Protein AF-A0A257M634-F1 (afdb_monomer)

Nearest PDB structures (foldseek):
  8daj-assembly1_A  TM=7.061E-01  e=4.044E-08  Lihuaxuella thermophila
  8x6v-assembly1_B  TM=6.965E-01  e=7.758E-08  Pseudomonas
  5dwd-assembly1_A  TM=7.281E-01  e=2.690E-07  Pelagibacterium halotolerans B2
  4ftw-assembly1_A-2  TM=6.878E-01  e=1.182E-06  Cereibacter sphaeroides 2.4.1
  4fhz-assembly1_A-2  TM=6.641E-01  e=1.114E-06  Cereibacter sphaeroides

pLDDT: mean 83.63, std 18.48, range [27.81, 98.75]

Foldseek 3Di:
DDDDDDDDDDPPPPPPDQDWDKDQPPPPQQPWQQQFDWFAFPVRDTFTWGFRHQDVVQQWTWTDTPVHDIDIDRLNRGDPVVNVVVVVVVVLVVLLVVVCVVQQKDKDKIWFAFPPDIWIKMKIFAHDDAPVPHFAFEEEEAEQNQRFSNSCSQAVLLCNLRRYMYMYINDHHPPDDLVVLQRVCVGRVVSCPVPGGHDQQRYEYEYAAVSQLSSQSNQLRPPGNHQEYEYELYAVPPDDDDLVSADAAHEYEYEYEPAEPSVVHQVVVCVSHVVRHYHYDYHYDHDYRDRHHSVSSNVRVVRSPDDDD

Secondary structure (DSSP, 8-state):
--------------------------S---------EEEEBTTS-EEEEEEEEEEGGGTEEEEEETTTEEEEEEGGGB-HHHHHHHHHHHHHHHHHHHHHHHHT-EEEEEEEE-SS-EEEEEEEE-SS---TT--EEEEEEE-SS--HHHHHHTTHHHHHHTT-EEEEESS--TTS-HHHHHHHHHHHHHHHHHHS-EEEEEEEEEEETHHHHHHHHHHHHS-S-EEEEEEES---TT----TTTSPSS-EEEEEEETT-GGGGGHHHHHHHHHTTT-EEEEEEESSSSSPPPHHHHHHHHHHHTS---

Solvent-accessible surface area (backbone atoms only — not comparable to full-atom values): 17021 Å² total; per-residue (Å²): 135,82,90,84,88,80,90,76,83,79,78,79,81,78,78,80,77,81,70,70,68,78,75,83,70,89,56,87,68,64,79,49,50,39,43,76,39,83,46,50,35,73,88,69,53,70,48,46,27,17,43,46,38,73,40,74,93,75,46,29,33,30,28,32,37,76,86,75,48,77,45,78,39,56,49,82,44,37,35,75,71,54,39,53,49,55,47,53,51,51,53,51,50,53,53,38,51,54,51,34,58,75,63,53,34,48,77,48,73,46,60,20,56,29,93,89,39,78,42,44,35,39,39,40,41,39,44,77,89,68,60,92,89,61,54,34,39,33,36,43,40,30,36,35,83,15,45,28,61,64,50,43,56,62,39,47,67,24,27,42,78,66,50,25,31,39,34,26,35,31,73,51,35,63,94,60,56,71,64,61,51,48,56,44,47,66,26,26,47,63,38,47,64,70,73,45,84,52,30,74,77,36,31,28,34,17,20,38,33,63,10,12,26,45,29,56,49,47,51,42,74,44,101,62,65,55,33,26,37,42,26,24,44,31,53,72,85,88,60,85,78,57,82,88,45,58,66,57,62,20,30,32,33,41,42,31,20,74,65,19,77,37,63,81,39,48,65,63,54,43,54,61,41,41,77,46,55,23,50,70,45,82,44,73,44,94,44,42,84,60,84,65,58,50,70,58,44,29,53,43,52,58,57,55,70,52,82,87,130

Radius of gyration: 21.77 Å; Cα contacts (8 Å, |Δi|>4): 619; chains: 1; bounding box: 87×44×54 Å

Mean predicted aligned error: 9.58 Å

Structure (mmCIF, N/CA/C/O backbone):
data_AF-A0A257M634-F1
#
_entry.id   AF-A0A257M634-F1
#
loop_
_atom_site.group_PDB
_atom_site.id
_atom_site.type_symbol
_atom_site.label_atom_id
_atom_site.label_alt_id
_atom_site.label_comp_id
_atom_site.label_asym_id
_atom_site.label_entity_id
_atom_site.label_seq_id
_atom_site.pdbx_PDB_ins_code
_atom_site.Cartn_x
_atom_site.Cartn_y
_atom_site.Cartn_z
_atom_site.occupancy
_atom_site.B_iso_or_equiv
_atom_site.auth_seq_id
_atom_site.auth_comp_id
_atom_site.auth_asym_id
_atom_site.auth_atom_id
_atom_site.pdbx_PDB_model_num
ATOM 1 N N . MET A 1 1 ? 60.398 18.874 33.044 1.00 38.78 1 MET A N 1
ATOM 2 C CA . MET A 1 1 ? 60.426 20.027 32.123 1.00 38.78 1 MET A CA 1
ATOM 3 C C . MET A 1 1 ? 59.454 19.699 30.992 1.00 38.78 1 MET A C 1
ATOM 5 O O . MET A 1 1 ? 59.750 18.770 30.263 1.00 38.78 1 MET A O 1
ATOM 9 N N . ARG A 1 2 ? 58.290 20.379 30.983 1.00 35.38 2 ARG A N 1
ATOM 10 C CA . ARG A 1 2 ? 57.280 20.588 29.908 1.00 35.38 2 ARG A CA 1
ATOM 11 C C . ARG A 1 2 ? 56.818 19.367 29.087 1.00 35.38 2 ARG A C 1
ATOM 13 O O . ARG A 1 2 ? 57.597 18.761 28.373 1.00 35.38 2 ARG A O 1
ATOM 20 N N . GLU A 1 3 ? 55.589 18.886 29.289 1.00 38.75 3 GLU A N 1
ATOM 21 C CA . GLU A 1 3 ? 54.333 19.375 28.665 1.00 38.75 3 GLU A CA 1
ATOM 22 C C . GLU A 1 3 ? 54.335 19.315 27.130 1.00 38.75 3 GLU A C 1
ATOM 24 O O . GLU A 1 3 ? 55.037 20.083 26.481 1.00 38.75 3 GLU A O 1
ATOM 29 N N . ASN A 1 4 ? 53.484 18.450 26.561 1.00 35.22 4 ASN A N 1
ATOM 30 C CA . ASN A 1 4 ? 52.374 18.911 25.723 1.00 35.22 4 ASN A CA 1
ATOM 31 C C . ASN A 1 4 ? 51.334 17.802 25.498 1.00 35.22 4 ASN A C 1
ATOM 33 O O . ASN A 1 4 ? 51.620 16.731 24.968 1.00 35.22 4 ASN A O 1
ATOM 37 N N . LEU A 1 5 ? 50.116 18.114 25.939 1.00 39.59 5 LEU A N 1
ATOM 38 C CA . LEU A 1 5 ? 48.859 17.430 25.665 1.00 39.59 5 LEU A CA 1
ATOM 39 C C . LEU A 1 5 ? 48.435 17.674 24.212 1.00 39.59 5 LEU A C 1
ATOM 41 O O . LEU A 1 5 ? 48.466 18.814 23.760 1.00 39.59 5 LEU A O 1
ATOM 45 N N . HIS A 1 6 ? 47.884 16.658 23.546 1.00 35.38 6 HIS A N 1
ATOM 46 C CA . HIS A 1 6 ? 46.805 16.894 22.589 1.00 35.38 6 HIS A CA 1
ATOM 47 C C . HIS A 1 6 ? 45.715 15.825 22.693 1.00 35.38 6 HIS A C 1
ATOM 49 O O . HIS A 1 6 ? 45.948 14.626 22.576 1.00 35.38 6 HIS A O 1
ATOM 55 N N . PHE A 1 7 ? 44.514 16.343 22.946 1.00 37.12 7 PHE A N 1
ATOM 56 C CA . PHE A 1 7 ? 43.210 15.700 22.934 1.00 37.12 7 PHE A CA 1
ATOM 57 C C . PHE A 1 7 ? 42.931 14.978 21.608 1.00 37.12 7 PHE A C 1
ATOM 59 O O . PHE A 1 7 ? 42.974 15.592 20.545 1.00 37.12 7 PHE A O 1
ATOM 66 N N . GLY A 1 8 ? 42.517 13.715 21.694 1.00 29.70 8 GLY A N 1
ATOM 67 C CA . GLY A 1 8 ? 41.765 13.022 20.652 1.00 29.70 8 GLY A CA 1
ATOM 68 C C . GLY A 1 8 ? 40.435 12.567 21.237 1.00 29.70 8 GLY A C 1
ATOM 69 O O . GLY A 1 8 ? 40.380 11.579 21.963 1.00 29.70 8 GLY A O 1
ATOM 70 N N . ALA A 1 9 ? 39.373 13.329 20.977 1.00 33.16 9 ALA A N 1
ATOM 71 C CA . ALA A 1 9 ? 38.020 13.018 21.411 1.00 33.16 9 ALA A CA 1
ATOM 72 C C . ALA A 1 9 ? 37.549 11.693 20.786 1.00 33.16 9 ALA A C 1
ATOM 74 O O . ALA A 1 9 ? 37.395 11.586 19.569 1.00 33.16 9 ALA A O 1
ATOM 75 N N . ALA A 1 10 ? 37.295 10.691 21.626 1.00 31.52 10 ALA A N 1
ATOM 76 C CA . ALA A 1 10 ? 36.580 9.489 21.229 1.00 31.52 10 ALA A CA 1
ATOM 77 C C . ALA A 1 10 ? 35.133 9.876 20.883 1.00 31.52 10 ALA A C 1
ATOM 79 O O . ALA A 1 10 ? 34.338 10.211 21.761 1.00 31.52 10 ALA A O 1
ATOM 80 N N . LYS A 1 11 ? 34.783 9.851 19.592 1.00 31.28 11 LYS A N 1
ATOM 81 C CA . LYS A 1 11 ? 33.382 9.868 19.161 1.00 31.28 11 LYS A CA 1
ATOM 82 C C . LYS A 1 11 ? 32.753 8.544 19.588 1.00 31.28 11 LYS A C 1
ATOM 84 O O . LYS A 1 11 ? 32.974 7.517 18.953 1.00 31.28 11 LYS A O 1
ATOM 89 N N . ALA A 1 12 ? 31.979 8.576 20.666 1.00 31.17 12 ALA A N 1
ATOM 90 C CA . ALA A 1 12 ? 31.055 7.506 20.998 1.00 31.17 12 ALA A CA 1
ATOM 91 C C . ALA A 1 12 ? 30.000 7.423 19.882 1.00 31.17 12 ALA A C 1
ATOM 93 O O . ALA A 1 12 ? 29.149 8.301 19.747 1.00 31.17 12 ALA A O 1
ATOM 94 N N . VAL A 1 13 ? 30.090 6.390 19.045 1.00 31.22 13 VAL A N 1
ATOM 95 C CA . VAL A 1 13 ? 29.010 6.006 18.134 1.00 31.22 13 VAL A CA 1
ATOM 96 C C . VAL A 1 13 ? 27.941 5.351 19.000 1.00 31.22 13 VAL A C 1
ATOM 98 O O . VAL A 1 13 ? 28.047 4.183 19.369 1.00 31.22 13 VAL A O 1
ATOM 101 N N . LEU A 1 14 ? 26.943 6.138 19.394 1.00 27.81 14 LEU A N 1
ATOM 102 C CA . LEU A 1 14 ? 25.758 5.640 20.076 1.00 27.81 14 LEU A CA 1
ATOM 103 C C . LEU A 1 14 ? 24.912 4.894 19.034 1.00 27.81 14 LEU A C 1
ATOM 105 O O . LEU A 1 14 ? 24.173 5.506 18.266 1.00 27.81 14 LEU A O 1
ATOM 109 N N . PHE A 1 15 ? 25.050 3.571 18.964 1.00 30.34 15 PHE A N 1
ATOM 110 C CA . PHE A 1 15 ? 24.071 2.738 18.272 1.00 30.34 15 PHE A CA 1
ATOM 111 C C . PHE A 1 15 ? 22.770 2.798 19.078 1.00 30.34 15 PHE A C 1
ATOM 113 O O . PHE A 1 15 ? 22.629 2.108 20.087 1.00 30.34 15 PHE A O 1
ATOM 120 N N . SER A 1 16 ? 21.823 3.641 18.656 1.00 33.31 16 SER A N 1
ATOM 121 C CA . SER A 1 16 ? 20.435 3.507 19.097 1.00 33.31 16 SER A CA 1
ATOM 122 C C . SER A 1 16 ? 19.943 2.138 18.650 1.00 33.31 16 SER A C 1
ATOM 124 O O . SER A 1 16 ? 19.721 1.893 17.465 1.00 33.31 16 SER A O 1
ATOM 126 N N . VAL A 1 17 ? 19.812 1.224 19.605 1.00 38.31 17 VAL A N 1
ATOM 127 C CA . VAL A 1 17 ? 19.162 -0.064 19.395 1.00 38.31 17 VAL A CA 1
ATOM 128 C C . VAL A 1 17 ? 17.687 0.227 19.121 1.00 38.31 17 VAL A C 1
ATOM 130 O O . VAL A 1 17 ? 16.941 0.588 20.029 1.00 38.31 17 VAL A O 1
ATOM 133 N N . ILE A 1 18 ? 17.271 0.115 17.858 1.00 43.84 18 ILE A N 1
ATOM 134 C CA . ILE A 1 18 ? 15.857 0.141 17.474 1.00 43.84 18 ILE A CA 1
ATOM 135 C C . ILE A 1 18 ? 15.224 -1.137 18.034 1.00 43.84 18 ILE A C 1
ATOM 137 O O . ILE A 1 18 ? 15.327 -2.222 17.458 1.00 43.84 18 ILE A O 1
ATOM 141 N N . SER A 1 19 ? 14.595 -1.021 19.199 1.00 42.12 19 SER A N 1
ATOM 142 C CA . SER A 1 19 ? 13.834 -2.107 19.808 1.00 42.12 19 SER A CA 1
ATOM 143 C C . SER A 1 19 ? 12.463 -2.205 19.144 1.00 42.12 19 SER A C 1
ATOM 145 O O . SER A 1 19 ? 11.519 -1.531 19.540 1.00 42.12 19 SER A O 1
ATOM 147 N N . CYS A 1 20 ? 12.338 -3.065 18.130 1.00 39.06 20 CYS A N 1
ATOM 148 C CA . CYS A 1 20 ? 11.031 -3.479 17.617 1.00 39.06 20 CYS A CA 1
ATOM 149 C C . CYS A 1 20 ? 10.378 -4.429 18.634 1.00 39.06 20 CYS A C 1
ATOM 151 O O . CYS A 1 20 ? 10.737 -5.612 18.676 1.00 39.06 20 CYS A O 1
ATOM 153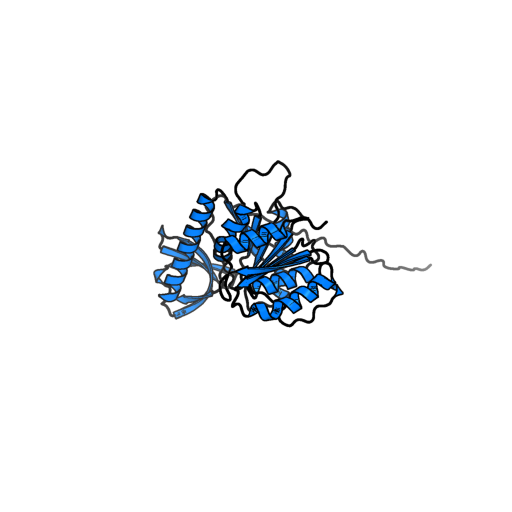 N N . PHE A 1 21 ? 9.459 -3.917 19.453 1.00 42.03 21 PHE A N 1
ATOM 154 C CA . PHE A 1 21 ? 8.541 -4.741 20.238 1.00 42.03 21 PHE A CA 1
ATOM 155 C C . PHE A 1 21 ? 7.362 -5.146 19.354 1.00 42.03 21 PHE A C 1
ATOM 157 O O . PHE A 1 21 ? 6.674 -4.286 18.816 1.00 42.03 21 PHE A O 1
ATOM 164 N N . PHE A 1 22 ? 7.136 -6.451 19.212 1.00 42.94 22 PHE A N 1
ATOM 165 C CA . PHE A 1 22 ? 5.963 -6.992 18.533 1.00 42.94 22 PHE A CA 1
ATOM 166 C C . PHE A 1 22 ? 4.993 -7.513 19.579 1.00 42.94 22 PHE A C 1
ATOM 168 O O . PHE A 1 22 ? 5.327 -8.427 20.333 1.00 42.94 22 PHE A O 1
ATOM 175 N N . VAL A 1 23 ? 3.793 -6.949 19.616 1.00 39.12 23 VAL A N 1
ATOM 176 C CA . VAL A 1 23 ? 2.669 -7.582 20.299 1.00 39.12 23 VAL A CA 1
ATOM 177 C C . VAL A 1 23 ? 1.947 -8.419 19.248 1.00 39.12 23 VAL A C 1
ATOM 179 O O . VAL A 1 23 ? 1.212 -7.887 18.424 1.00 39.12 23 VAL A O 1
ATOM 182 N N . LEU A 1 24 ? 2.201 -9.730 19.244 1.00 35.91 24 LEU A N 1
ATOM 183 C CA . LEU A 1 24 ? 1.398 -10.689 18.485 1.00 35.91 24 LEU A CA 1
ATOM 184 C C . LEU A 1 24 ? 0.089 -10.899 19.262 1.00 35.91 24 LEU A C 1
ATOM 186 O O . LEU A 1 24 ? 0.030 -11.697 20.196 1.00 35.91 24 LEU A O 1
ATOM 190 N N . LEU A 1 25 ? -0.950 -10.136 18.930 1.00 35.19 25 LEU A N 1
ATOM 191 C CA . LEU A 1 25 ? -2.291 -10.368 19.464 1.00 35.19 25 LEU A CA 1
ATOM 192 C C . LEU A 1 25 ? -2.926 -11.526 18.683 1.00 35.19 25 LEU A C 1
ATOM 194 O O . LEU A 1 25 ? -3.400 -11.353 17.568 1.00 35.19 25 LEU A O 1
ATOM 198 N N . SER A 1 26 ? -2.905 -12.728 19.267 1.00 30.83 26 SER A N 1
ATOM 199 C CA . SER A 1 26 ? -3.555 -13.932 18.719 1.00 30.83 26 SER A CA 1
ATOM 200 C C . SER A 1 26 ? -5.012 -14.104 19.174 1.00 30.83 26 SER A C 1
ATOM 202 O O . SER A 1 26 ? -5.560 -15.203 19.133 1.00 30.83 26 SER A O 1
ATOM 204 N N . THR A 1 27 ? -5.651 -13.035 19.628 1.00 31.67 27 THR A N 1
ATOM 205 C CA . THR A 1 27 ? -7.110 -12.930 19.738 1.00 31.67 27 THR A CA 1
ATOM 206 C C . THR A 1 27 ? -7.586 -12.217 18.484 1.00 31.67 27 THR A C 1
ATOM 208 O O . THR A 1 27 ? -6.917 -11.253 18.119 1.00 31.67 27 THR A O 1
ATOM 211 N N . LEU A 1 28 ? -8.670 -12.687 17.841 1.00 37.44 28 LEU A N 1
ATOM 212 C CA . LEU A 1 28 ? -9.313 -12.051 16.673 1.00 37.44 28 LEU A CA 1
ATOM 213 C C . LEU A 1 28 ? -9.018 -10.543 16.663 1.00 37.44 28 LEU A C 1
ATOM 215 O O . LEU A 1 28 ? -9.447 -9.865 17.603 1.00 37.44 28 LEU A O 1
ATOM 219 N N . PRO A 1 29 ? -8.177 -10.045 15.737 1.00 37.28 29 PRO A N 1
ATOM 220 C CA . PRO A 1 29 ? -7.751 -8.662 15.795 1.00 37.28 29 PRO A CA 1
ATOM 221 C C . PRO A 1 29 ? -9.008 -7.810 15.682 1.00 37.28 29 PRO A C 1
ATOM 223 O O . PRO A 1 29 ? -9.766 -7.964 14.731 1.00 37.28 29 PRO A O 1
ATOM 226 N N . SER A 1 30 ? -9.231 -6.909 16.639 1.00 39.69 30 SER A N 1
ATOM 227 C CA . SER A 1 30 ? -10.053 -5.738 16.361 1.00 39.69 30 SER A CA 1
ATOM 228 C C . SER A 1 30 ? -9.406 -5.082 15.145 1.00 39.69 30 SER A C 1
ATOM 230 O O . SER A 1 30 ? -8.295 -4.556 15.251 1.00 39.69 30 SER A O 1
ATOM 232 N N . LEU A 1 31 ? -10.021 -5.248 13.978 1.00 40.16 31 LEU A N 1
ATOM 233 C CA . LEU A 1 31 ? -9.523 -4.795 12.687 1.00 40.16 31 LEU A CA 1
ATOM 234 C C . LEU A 1 31 ? -9.511 -3.262 12.664 1.00 40.16 31 LEU A C 1
ATOM 236 O O . LEU A 1 31 ? -10.387 -2.640 12.089 1.00 40.16 31 LEU A O 1
ATOM 240 N N . GLY A 1 32 ? -8.547 -2.633 13.336 1.00 36.81 32 GLY A N 1
ATOM 241 C CA . GLY A 1 32 ? -8.478 -1.185 13.506 1.00 36.81 32 GLY A CA 1
ATOM 242 C C . GLY A 1 32 ? -8.282 -0.455 12.177 1.00 36.81 32 GLY A C 1
ATOM 243 O O . GLY A 1 32 ? -7.153 -0.318 11.729 1.00 36.81 32 GLY A O 1
ATOM 244 N N . ASN A 1 33 ? -9.347 0.050 11.547 1.00 46.94 33 ASN A N 1
ATOM 245 C CA . ASN A 1 33 ? -9.219 1.080 10.509 1.00 46.94 33 ASN A CA 1
ATOM 246 C C . ASN A 1 33 ? -8.854 2.405 11.208 1.00 46.94 33 ASN A C 1
ATOM 248 O O . ASN A 1 33 ? -9.701 3.078 11.801 1.00 46.94 33 ASN A O 1
ATOM 252 N N . SER A 1 34 ? -7.584 2.779 11.152 1.00 50.44 34 SER A N 1
ATOM 253 C CA . SER A 1 34 ? -7.010 3.973 11.781 1.00 50.44 34 SER A CA 1
ATOM 254 C C . SER A 1 34 ? -7.271 5.258 10.966 1.00 50.44 34 SER A C 1
ATOM 256 O O . SER A 1 34 ? -6.366 5.964 10.491 1.00 50.44 34 SER A O 1
ATOM 258 N N . GLU A 1 35 ? -8.538 5.571 10.730 1.00 60.47 35 GLU A N 1
ATOM 259 C CA . GLU A 1 35 ? -8.904 6.814 10.062 1.00 60.47 35 GLU A CA 1
ATOM 260 C C . GLU A 1 35 ? -9.060 7.943 11.068 1.00 60.47 35 GLU A C 1
ATOM 262 O O . GLU A 1 35 ? -10.091 8.092 11.719 1.00 60.47 35 GLU A O 1
ATOM 267 N N . LEU A 1 36 ? -8.014 8.763 11.161 1.00 64.88 36 LEU A N 1
ATOM 268 C CA . LEU A 1 36 ? -8.038 10.030 11.872 1.00 64.88 36 LEU A CA 1
ATOM 269 C C . LEU A 1 36 ? -9.116 10.949 11.255 1.00 64.88 36 LEU A C 1
ATOM 271 O O . LEU A 1 36 ? -8.966 11.436 10.132 1.00 64.88 36 LEU A O 1
ATOM 275 N N . ARG A 1 37 ? -10.216 11.161 11.982 1.00 76.25 37 ARG A N 1
ATOM 276 C CA . ARG A 1 37 ? -11.411 11.911 11.570 1.00 76.25 37 ARG A CA 1
ATOM 277 C C . ARG A 1 37 ? -11.798 12.931 12.638 1.00 76.25 37 ARG A C 1
ATOM 279 O O . ARG A 1 37 ? -11.592 12.703 13.825 1.00 76.25 37 ARG A O 1
ATOM 286 N N . GLN A 1 38 ? -12.412 14.034 12.210 1.00 82.56 38 GLN A N 1
ATOM 287 C CA . GLN A 1 38 ? -13.142 14.939 13.100 1.00 82.56 38 GLN A CA 1
ATOM 288 C C . GLN A 1 38 ? -14.511 14.337 13.438 1.00 82.56 38 GLN A C 1
ATOM 290 O O . GLN A 1 38 ? -15.386 14.241 12.577 1.00 82.56 38 GLN A O 1
ATOM 295 N N . TRP A 1 39 ? -14.685 13.928 14.686 1.00 85.75 39 TRP A N 1
ATOM 296 C CA . TRP A 1 39 ? -15.921 13.385 15.232 1.00 85.75 39 TRP A CA 1
ATOM 297 C C . TRP A 1 39 ? -16.769 14.497 15.825 1.00 85.75 39 TRP A C 1
ATOM 299 O O . TRP A 1 39 ? -16.232 15.450 16.394 1.00 85.75 39 TRP A O 1
ATOM 309 N N . LYS A 1 40 ? -18.094 14.354 15.736 1.00 83.69 40 LYS A N 1
ATOM 310 C CA . LYS A 1 40 ? -19.032 15.219 16.446 1.00 83.69 40 LYS A CA 1
ATOM 311 C C . LYS A 1 40 ? -20.029 14.385 17.243 1.00 83.69 40 LYS A C 1
ATOM 313 O O . LYS A 1 40 ? -20.858 13.670 16.676 1.00 83.69 40 LYS A O 1
ATOM 318 N N . LEU A 1 41 ? -19.980 14.533 18.563 1.00 84.25 41 LEU A N 1
ATOM 319 C CA . LEU A 1 41 ? -20.951 13.923 19.460 1.00 84.25 41 LEU A CA 1
ATOM 320 C C . LEU A 1 41 ? -22.277 14.698 19.450 1.00 84.25 41 LEU A C 1
ATOM 322 O O . LEU A 1 41 ? -22.340 15.887 19.126 1.00 84.25 41 LEU A O 1
ATOM 326 N N . ALA A 1 42 ? -23.346 14.034 19.876 1.00 82.19 42 ALA A N 1
ATOM 327 C CA . ALA A 1 42 ? -24.674 14.596 20.090 1.00 82.19 42 ALA A CA 1
ATOM 328 C C . ALA A 1 42 ? -24.662 15.721 21.140 1.00 82.19 42 ALA A C 1
ATOM 330 O O . ALA A 1 42 ? -25.485 16.632 21.078 1.00 82.19 42 ALA A O 1
ATOM 331 N N . SER A 1 43 ? -23.680 15.710 22.049 1.00 82.00 43 SER A N 1
ATOM 332 C CA . SER A 1 43 ? -23.391 16.794 22.998 1.00 82.00 43 SER A CA 1
ATOM 333 C C . SER A 1 43 ? -22.822 18.066 22.345 1.00 82.00 43 SER A C 1
ATOM 335 O O . SER A 1 43 ? -22.606 19.055 23.040 1.00 82.00 43 SER A O 1
ATOM 337 N N . ASN A 1 44 ? -22.582 18.059 21.027 1.00 82.50 44 ASN A N 1
ATOM 338 C CA . ASN A 1 44 ? -21.799 19.037 20.260 1.00 82.50 44 ASN A CA 1
ATOM 339 C C . ASN A 1 44 ? -20.297 19.081 20.587 1.00 82.50 44 ASN A C 1
ATOM 341 O O . ASN A 1 44 ? -19.601 19.941 20.047 1.00 82.50 44 ASN A O 1
ATOM 345 N N . GLU A 1 45 ? -19.775 18.158 21.398 1.00 85.88 45 GLU A N 1
ATOM 346 C CA . GLU A 1 45 ? -18.326 17.981 21.519 1.00 85.88 45 GLU A CA 1
ATOM 347 C C . GLU A 1 45 ? -17.739 17.534 20.174 1.00 85.88 45 GLU A C 1
ATOM 349 O O . GLU A 1 45 ? -18.293 16.662 19.498 1.00 85.88 45 GLU A O 1
ATOM 354 N N . THR A 1 46 ? -16.615 18.137 19.789 1.00 86.31 46 THR A N 1
ATOM 355 C CA . THR A 1 46 ? -15.872 17.782 18.580 1.00 86.31 46 THR A CA 1
ATOM 356 C C . THR A 1 46 ? -14.433 17.457 18.918 1.00 86.31 46 THR A C 1
ATOM 358 O O . THR A 1 46 ? -13.797 18.193 19.675 1.00 86.31 46 THR A O 1
ATOM 361 N N . PHE A 1 47 ? -13.899 16.402 18.322 1.00 86.38 47 PHE A N 1
ATOM 362 C CA . PHE A 1 47 ? -12.508 16.014 18.512 1.00 86.38 47 PHE A CA 1
ATOM 363 C C . PHE A 1 47 ? -11.989 15.245 17.308 1.00 86.38 47 PHE A C 1
ATOM 365 O O . PHE A 1 47 ? -12.756 14.702 16.517 1.00 86.38 47 PHE A O 1
ATOM 372 N N . GLU A 1 48 ? -10.670 15.159 17.199 1.00 83.00 48 GLU A N 1
ATOM 373 C CA . GLU A 1 48 ? -10.024 14.324 16.204 1.00 83.00 48 GLU A CA 1
ATOM 374 C C . GLU A 1 48 ? -9.667 12.963 16.798 1.00 83.00 48 GLU A C 1
ATOM 376 O O . GLU A 1 48 ? -9.087 12.880 17.885 1.00 83.00 48 GLU A O 1
ATOM 381 N N . GLY A 1 49 ? -9.991 11.884 16.099 1.00 81.00 49 GLY A N 1
ATOM 382 C CA . GLY A 1 49 ? -9.616 10.551 16.544 1.00 81.00 49 GLY A CA 1
ATOM 383 C C . GLY A 1 49 ? -9.777 9.493 15.472 1.00 81.00 49 GLY A C 1
ATOM 384 O O . GLY A 1 49 ? -10.360 9.747 14.424 1.00 81.00 49 GLY A O 1
ATOM 385 N N . GLU A 1 50 ? -9.257 8.307 15.740 1.00 77.69 50 GLU A N 1
ATOM 386 C CA . GLU A 1 50 ? -9.335 7.141 14.857 1.00 77.69 50 GLU A CA 1
ATOM 387 C C . GLU A 1 50 ? -10.077 5.997 15.544 1.00 77.69 50 GLU A C 1
ATOM 389 O O . GLU A 1 50 ? -9.931 5.820 16.755 1.00 77.69 50 GLU A O 1
ATOM 394 N N . ILE A 1 51 ? -10.870 5.226 14.793 1.00 80.56 51 ILE A N 1
ATOM 395 C CA . ILE A 1 51 ? -11.489 4.009 15.330 1.00 80.56 51 ILE A CA 1
ATOM 396 C C . ILE A 1 51 ? -10.393 2.982 15.602 1.00 80.56 51 ILE A C 1
ATOM 398 O O . ILE A 1 51 ? -9.652 2.585 14.710 1.00 80.56 51 ILE A O 1
ATOM 402 N N . VAL A 1 52 ? -10.313 2.536 16.851 1.00 75.19 52 VAL A N 1
ATOM 403 C CA . VAL A 1 52 ? -9.431 1.441 17.269 1.00 75.19 52 VAL A CA 1
ATOM 404 C C . VAL A 1 52 ? -10.198 0.129 17.292 1.00 75.19 52 VAL A C 1
ATOM 406 O O . VAL A 1 52 ? -9.689 -0.900 16.863 1.00 75.19 52 VAL A O 1
ATOM 409 N N . ASN A 1 53 ? -11.425 0.168 17.807 1.00 76.31 53 ASN A N 1
ATOM 410 C CA . ASN A 1 53 ? -12.264 -1.006 17.973 1.00 76.31 53 ASN A CA 1
ATOM 411 C C . ASN A 1 53 ? -13.741 -0.612 17.962 1.00 76.31 53 ASN A C 1
ATOM 413 O O . ASN A 1 53 ? -14.098 0.463 18.447 1.00 76.31 53 ASN A O 1
ATOM 417 N N . VAL A 1 54 ? -14.598 -1.516 17.499 1.00 82.81 54 VAL A N 1
ATOM 418 C CA . VAL A 1 54 ? -16.046 -1.429 17.677 1.00 82.81 54 VAL A CA 1
ATOM 419 C C . VAL A 1 54 ? -16.499 -2.671 18.434 1.00 82.81 54 VAL A C 1
ATOM 421 O O . VAL A 1 54 ? -16.189 -3.792 18.048 1.00 82.81 54 VAL A O 1
ATOM 424 N N . ASN A 1 55 ? -17.200 -2.483 19.551 1.00 83.12 55 ASN A N 1
ATOM 425 C CA . ASN A 1 55 ? -17.793 -3.567 20.321 1.00 83.12 55 ASN A CA 1
ATOM 426 C C . ASN A 1 55 ? -19.300 -3.584 20.073 1.00 83.12 55 ASN A C 1
ATOM 428 O O . ASN A 1 55 ? -20.060 -2.887 20.748 1.00 83.12 55 ASN A O 1
ATOM 432 N N . GLU A 1 56 ? -19.731 -4.404 19.120 1.00 81.81 56 GLU A N 1
ATOM 433 C CA . GLU A 1 56 ? -21.144 -4.535 18.755 1.00 81.81 56 GLU A CA 1
ATOM 434 C C . GLU A 1 56 ? -22.008 -5.019 19.923 1.00 81.81 56 GLU A C 1
ATOM 436 O O . GLU A 1 56 ? -23.084 -4.477 20.168 1.00 81.81 56 GLU A O 1
ATOM 441 N N . GLY A 1 57 ? -21.505 -5.967 20.723 1.00 83.62 57 GLY A N 1
ATOM 442 C CA . GLY A 1 57 ? -22.226 -6.498 21.883 1.00 83.62 57 GLY A CA 1
ATOM 443 C C . GLY A 1 57 ? -22.497 -5.455 22.972 1.00 83.62 57 GLY A C 1
ATOM 444 O O . GLY A 1 57 ? -23.484 -5.562 23.698 1.00 83.62 57 GLY A O 1
ATOM 445 N N . LYS A 1 58 ? -21.640 -4.433 23.084 1.00 87.94 58 LYS A N 1
ATOM 446 C CA . LYS A 1 58 ? -21.819 -3.289 23.991 1.00 87.94 58 LYS A CA 1
ATOM 447 C C . LYS A 1 58 ? -22.375 -2.045 23.298 1.00 87.94 58 LYS A C 1
ATOM 449 O O . LYS A 1 58 ? -22.686 -1.074 23.983 1.00 87.94 58 LYS A O 1
ATOM 454 N N . ASN A 1 59 ? -22.511 -2.068 21.972 1.00 90.81 59 ASN A N 1
ATOM 455 C CA . ASN A 1 59 ? -22.844 -0.916 21.140 1.00 90.81 59 ASN A CA 1
ATOM 456 C C . ASN A 1 59 ? -21.926 0.298 21.408 1.00 90.81 59 ASN A C 1
ATOM 458 O O . ASN A 1 59 ? -22.387 1.440 21.528 1.00 90.81 59 ASN A O 1
ATOM 462 N N . THR A 1 60 ? -20.621 0.044 21.543 1.00 92.50 60 THR A N 1
ATOM 463 C CA . THR A 1 60 ? -19.594 1.063 21.802 1.00 92.50 60 THR A CA 1
ATOM 464 C C . THR A 1 60 ? -18.529 1.087 20.712 1.00 92.50 60 THR A C 1
ATOM 466 O O . THR A 1 60 ? -18.232 0.077 20.080 1.00 92.50 60 THR A O 1
ATOM 469 N N . VAL A 1 61 ? -17.925 2.255 20.503 1.00 90.19 61 VAL A N 1
ATOM 470 C CA . VAL A 1 61 ? -16.740 2.452 19.665 1.00 90.19 61 VAL A CA 1
ATOM 471 C C . VAL A 1 61 ? -15.614 3.030 20.513 1.00 90.19 61 VAL A C 1
ATOM 473 O O . VAL A 1 61 ? -15.801 4.004 21.243 1.00 90.19 61 VAL A O 1
ATOM 476 N N . THR A 1 62 ? -14.433 2.432 20.415 1.00 87.25 62 THR A N 1
ATOM 477 C CA . THR A 1 62 ? -13.209 2.943 21.030 1.00 87.25 62 THR A CA 1
ATOM 478 C C . THR A 1 62 ? -12.458 3.780 20.012 1.00 87.25 62 THR A C 1
ATOM 480 O O . THR A 1 62 ? -12.053 3.282 18.962 1.00 87.25 62 THR A O 1
ATOM 483 N N . LEU A 1 63 ? -12.251 5.052 20.343 1.00 86.38 63 LEU A N 1
ATOM 484 C CA . LEU A 1 63 ? -11.531 6.013 19.521 1.00 86.38 63 LEU A CA 1
ATOM 485 C C . LEU A 1 63 ? -10.199 6.377 20.167 1.00 86.38 63 LEU A C 1
ATOM 487 O O . LEU A 1 63 ? -10.166 6.730 21.346 1.00 86.38 63 LEU A O 1
ATOM 491 N N . ARG A 1 64 ? -9.108 6.385 19.399 1.00 80.69 64 ARG A N 1
ATOM 492 C CA . ARG A 1 64 ? -7.846 6.997 19.826 1.00 80.69 64 ARG A CA 1
ATOM 493 C C . ARG A 1 64 ? -7.865 8.471 19.465 1.00 80.69 64 ARG A C 1
ATOM 495 O O . ARG A 1 64 ? -7.769 8.844 18.301 1.00 80.69 64 ARG A O 1
ATOM 502 N N . ILE A 1 65 ? -7.996 9.315 20.478 1.00 83.31 65 ILE A N 1
ATOM 503 C CA . ILE A 1 65 ? -8.160 10.760 20.346 1.00 83.31 65 ILE A CA 1
ATOM 504 C C . ILE A 1 65 ? -6.789 11.436 20.296 1.00 83.31 65 ILE A C 1
ATOM 506 O O . ILE A 1 65 ? -5.941 11.227 21.174 1.00 83.31 65 ILE A O 1
ATOM 510 N N . ASN A 1 66 ? -6.579 12.271 19.273 1.00 70.44 66 ASN A N 1
ATOM 511 C CA . ASN A 1 66 ? -5.363 13.064 19.050 1.00 70.44 66 ASN A CA 1
ATOM 512 C C . ASN A 1 66 ? -4.053 12.249 19.135 1.00 70.44 66 ASN A C 1
ATOM 514 O O . ASN A 1 66 ? -3.038 12.755 19.619 1.00 70.44 66 ASN A O 1
ATOM 518 N N . GLY A 1 67 ? -4.085 10.966 18.750 1.00 58.47 67 GLY A N 1
ATOM 519 C CA . GLY A 1 67 ? -2.924 10.068 18.784 1.00 58.47 67 GLY A CA 1
ATOM 520 C C . GLY A 1 67 ? -2.353 9.783 20.181 1.00 58.47 67 GLY A C 1
ATOM 521 O O . GLY A 1 67 ? -1.202 9.364 20.283 1.00 58.47 67 GLY A O 1
ATOM 522 N N . LYS A 1 68 ? -3.109 10.042 21.259 1.00 66.19 68 LYS A N 1
ATOM 523 C CA . LYS A 1 68 ? -2.616 9.912 22.643 1.00 66.19 68 LYS A CA 1
ATOM 524 C C . LYS A 1 68 ? -3.407 8.915 23.480 1.00 66.19 68 LYS A C 1
ATOM 526 O O . LYS A 1 68 ? -2.804 8.031 24.075 1.00 66.19 68 LYS A O 1
ATOM 531 N N . GLY A 1 69 ? -4.728 9.086 23.572 1.00 75.75 69 GLY A N 1
ATOM 532 C CA . GLY A 1 69 ? -5.566 8.339 24.516 1.00 75.75 69 GLY A CA 1
ATOM 533 C C . GLY A 1 69 ? -6.759 7.679 23.846 1.00 75.75 69 GLY A C 1
ATOM 534 O O . GLY A 1 69 ? -7.381 8.282 22.977 1.00 75.75 69 GLY A O 1
ATOM 535 N N . GLU A 1 70 ? -7.081 6.460 24.268 1.00 84.62 70 GLU A N 1
ATOM 536 C CA . GLU A 1 70 ? -8.264 5.733 23.811 1.00 84.62 70 GLU A CA 1
ATOM 537 C C . GLU A 1 70 ? -9.456 6.045 24.716 1.00 84.62 70 GLU A C 1
ATOM 539 O O . GLU A 1 70 ? -9.340 6.036 25.944 1.00 84.62 70 GLU A O 1
ATOM 544 N N . ARG A 1 71 ? -10.598 6.366 24.110 1.00 88.88 71 ARG A N 1
ATOM 545 C CA . ARG A 1 71 ? -11.866 6.574 24.807 1.00 88.88 71 ARG A CA 1
ATOM 546 C C . ARG A 1 71 ? -12.946 5.741 24.155 1.00 88.88 71 ARG A C 1
ATOM 548 O O . ARG A 1 71 ? -13.106 5.764 22.939 1.00 88.88 71 ARG A O 1
ATOM 555 N N . GLU A 1 72 ? -13.685 5.026 24.987 1.00 92.38 72 GLU A N 1
ATOM 556 C CA . GLU A 1 72 ? -14.884 4.315 24.573 1.00 92.38 72 GLU A CA 1
ATOM 557 C C . GLU A 1 72 ? -16.078 5.274 24.614 1.00 92.38 72 GLU A C 1
ATOM 559 O O . GLU A 1 72 ? -16.280 5.987 25.598 1.00 92.38 72 GLU A O 1
ATOM 564 N N . HIS A 1 73 ? -16.857 5.291 23.537 1.00 92.06 73 HIS A N 1
ATOM 565 C CA . HIS A 1 73 ? -18.071 6.080 23.398 1.00 92.06 73 HIS A CA 1
ATOM 566 C C . HIS A 1 73 ? -19.225 5.169 22.956 1.00 92.06 73 HIS A C 1
ATOM 568 O O . HIS A 1 73 ? -19.040 4.356 22.046 1.00 92.06 73 HIS A O 1
ATOM 574 N N . PRO A 1 74 ? -20.427 5.291 23.542 1.00 94.06 74 PRO A N 1
ATOM 575 C CA . PRO A 1 74 ? -21.632 4.689 22.982 1.00 94.06 74 PRO A CA 1
ATOM 576 C C . PRO A 1 74 ? -21.843 5.135 21.531 1.00 94.06 74 PRO A C 1
ATOM 578 O O . PRO A 1 74 ? -21.765 6.324 21.227 1.00 94.06 74 PRO A O 1
ATOM 581 N N . ILE A 1 75 ? -22.169 4.210 20.624 1.00 91.50 75 ILE A N 1
ATOM 582 C CA . ILE A 1 75 ? -22.422 4.549 19.209 1.00 91.50 75 ILE A CA 1
ATOM 583 C C . ILE A 1 75 ? -23.614 5.519 19.084 1.00 91.50 75 ILE A C 1
ATOM 585 O O . ILE A 1 75 ? -23.649 6.368 18.192 1.00 91.50 75 ILE A O 1
ATOM 589 N N . SER A 1 76 ? -24.571 5.457 20.016 1.00 91.69 76 SER A N 1
ATOM 590 C CA . SER A 1 76 ? -25.702 6.392 20.100 1.00 91.69 76 SER A CA 1
ATOM 591 C C . SER A 1 76 ? -25.289 7.855 20.260 1.00 91.69 76 SER A C 1
ATOM 593 O O . SER A 1 76 ? -26.052 8.737 19.862 1.00 91.69 76 SER A O 1
ATOM 595 N N . ASP A 1 77 ? -24.098 8.113 20.802 1.00 93.00 77 ASP A N 1
ATOM 596 C CA . ASP A 1 77 ? -23.618 9.464 21.082 1.00 93.00 77 ASP A CA 1
ATOM 597 C C . ASP A 1 77 ? -23.123 10.170 19.822 1.00 93.00 77 ASP A C 1
ATOM 599 O O . ASP A 1 77 ? -22.894 11.373 19.852 1.00 93.00 77 ASP A O 1
ATOM 603 N N . PHE A 1 78 ? -22.974 9.468 18.701 1.00 89.44 78 PHE A N 1
ATOM 604 C CA . PHE A 1 78 ? -22.489 10.043 17.451 1.00 89.44 78 PHE A CA 1
ATOM 605 C C . PHE A 1 78 ? -23.623 10.597 16.593 1.00 89.44 78 PHE A C 1
ATOM 607 O O . PHE A 1 78 ? -24.771 10.156 16.679 1.00 89.44 78 PHE A O 1
ATOM 614 N N . SER A 1 79 ? -23.304 11.559 15.723 1.00 85.44 79 SER A N 1
ATOM 615 C CA . SER A 1 79 ? -24.243 12.053 14.712 1.00 85.44 79 SER A CA 1
ATOM 616 C C . SER A 1 79 ? -24.726 10.925 13.785 1.00 85.44 79 SER A C 1
ATOM 618 O O . SER A 1 79 ? -24.062 9.905 13.634 1.00 85.44 79 SER A O 1
ATOM 620 N N . ALA A 1 80 ? -25.871 11.092 13.112 1.00 84.44 80 ALA A N 1
ATOM 621 C CA . ALA A 1 80 ? -26.359 10.077 12.167 1.00 84.44 80 ALA A CA 1
ATOM 622 C C . ALA A 1 80 ? -25.343 9.764 11.050 1.00 84.44 80 ALA A C 1
ATOM 624 O O . ALA A 1 80 ? -25.204 8.610 10.660 1.00 84.44 80 ALA A O 1
ATOM 625 N N . SER A 1 81 ? -24.609 10.783 10.590 1.00 81.69 81 SER A N 1
ATOM 626 C CA . SER A 1 81 ? -23.531 10.638 9.605 1.00 81.69 81 SER A CA 1
ATOM 627 C C . SER A 1 81 ? -22.362 9.819 10.157 1.00 81.69 81 SER A C 1
ATOM 629 O O . SER A 1 81 ? -21.887 8.897 9.503 1.00 81.69 81 SER A O 1
ATOM 631 N N . ASP A 1 82 ? -21.929 10.105 11.386 1.00 85.75 82 ASP A N 1
ATOM 632 C CA . ASP A 1 82 ? -20.822 9.379 12.015 1.00 85.75 82 ASP A CA 1
ATOM 633 C C . ASP A 1 82 ? -21.213 7.940 12.382 1.00 85.75 82 ASP A C 1
ATOM 635 O O . ASP A 1 82 ? -20.398 7.037 12.244 1.00 85.75 82 ASP A O 1
ATOM 639 N N . ARG A 1 83 ? -22.474 7.691 12.761 1.00 87.81 83 ARG A N 1
ATOM 640 C CA . ARG A 1 83 ? -22.990 6.327 12.964 1.00 87.81 83 ARG A CA 1
ATOM 641 C C . ARG A 1 83 ? -23.018 5.515 11.674 1.00 87.81 83 ARG A C 1
ATOM 643 O O . ARG A 1 83 ? -22.613 4.361 11.695 1.00 87.81 83 ARG A O 1
ATOM 650 N N . ALA A 1 84 ? -23.468 6.108 10.565 1.00 83.94 84 ALA A N 1
ATOM 651 C CA . ALA A 1 84 ? -23.422 5.448 9.258 1.00 83.94 84 ALA A CA 1
ATOM 652 C C . ALA A 1 84 ? -21.982 5.096 8.864 1.00 83.94 84 ALA A C 1
ATOM 654 O O . ALA A 1 84 ? -21.728 4.052 8.280 1.00 83.94 84 ALA A O 1
ATOM 655 N N . TRP A 1 85 ? -21.036 5.948 9.247 1.00 81.88 85 TRP A N 1
ATOM 656 C CA . TRP A 1 85 ? -19.624 5.724 8.996 1.00 81.88 85 TRP A CA 1
ATOM 657 C C . TRP A 1 85 ? -19.027 4.601 9.857 1.00 81.88 85 TRP A C 1
ATOM 659 O O . TRP A 1 85 ? -18.277 3.772 9.354 1.00 81.88 85 TRP A O 1
ATOM 669 N N . ILE A 1 86 ? -19.389 4.536 11.143 1.00 84.62 86 ILE A N 1
ATOM 670 C CA . ILE A 1 86 ? -19.036 3.406 12.018 1.00 84.62 86 ILE A CA 1
ATOM 671 C C . ILE A 1 86 ? -19.628 2.101 11.467 1.00 84.62 86 ILE A C 1
ATOM 673 O O . ILE A 1 86 ? -18.966 1.074 11.513 1.00 84.62 86 ILE A O 1
ATOM 677 N N . LEU A 1 87 ? -20.842 2.130 10.914 1.00 84.56 87 LEU A N 1
ATOM 678 C CA . LEU A 1 87 ? -21.445 0.952 10.293 1.00 84.56 87 LEU A CA 1
ATOM 679 C C . LEU A 1 87 ? -20.687 0.514 9.029 1.00 84.56 87 LEU A C 1
ATOM 681 O O . LEU A 1 87 ? -20.320 -0.650 8.936 1.00 84.56 87 LEU A O 1
ATOM 685 N N . GLU A 1 88 ? -20.370 1.441 8.115 1.00 80.81 88 GLU A N 1
ATOM 686 C CA . GLU A 1 88 ? -19.561 1.147 6.914 1.00 80.81 88 GLU A CA 1
ATOM 687 C C . GLU A 1 88 ? -18.204 0.521 7.288 1.00 80.81 88 GLU A C 1
ATOM 689 O O . GLU A 1 88 ? -17.688 -0.348 6.584 1.00 80.81 88 GLU A O 1
ATOM 694 N N . TRP A 1 89 ? -17.623 0.946 8.413 1.00 78.44 89 TRP A N 1
ATOM 695 C CA . TRP A 1 89 ? -16.389 0.379 8.954 1.00 78.44 89 TRP A CA 1
ATOM 696 C C . TRP A 1 89 ? -16.551 -1.087 9.366 1.00 78.44 89 TRP A C 1
ATOM 698 O O . TRP A 1 89 ? -15.696 -1.899 9.014 1.00 78.44 89 TRP A O 1
ATOM 708 N N . ILE A 1 90 ? -17.635 -1.420 10.080 1.00 79.81 90 ILE A N 1
ATOM 709 C CA . ILE A 1 90 ? -17.928 -2.796 10.519 1.00 79.81 90 ILE A CA 1
ATOM 710 C C . ILE A 1 90 ? -18.141 -3.671 9.288 1.00 79.81 90 ILE A C 1
ATOM 712 O O . ILE A 1 90 ? -17.432 -4.659 9.119 1.00 79.81 90 ILE A O 1
ATOM 716 N N . GLU A 1 91 ? -19.020 -3.235 8.384 1.00 83.44 91 GLU A N 1
ATOM 717 C CA . GLU A 1 91 ? -19.350 -3.955 7.152 1.00 83.44 91 GLU A CA 1
ATOM 718 C C . GLU A 1 91 ? -18.094 -4.212 6.306 1.00 83.44 91 GLU A C 1
ATOM 720 O O . GLU A 1 91 ? -17.866 -5.327 5.850 1.00 83.44 91 GLU A O 1
ATOM 725 N N . THR A 1 92 ? -17.207 -3.218 6.161 1.00 82.81 92 THR A N 1
ATOM 726 C CA . THR A 1 92 ? -15.935 -3.394 5.435 1.00 82.81 92 THR A CA 1
ATOM 727 C C . THR A 1 92 ? -15.029 -4.433 6.102 1.00 82.81 92 THR A C 1
ATOM 729 O O . THR A 1 92 ? -14.337 -5.184 5.410 1.00 82.81 92 THR A O 1
ATOM 732 N N . GLY A 1 93 ? -14.982 -4.458 7.437 1.00 82.19 93 GLY A N 1
ATOM 733 C CA . GLY A 1 93 ? -14.213 -5.443 8.193 1.00 82.19 93 GLY A CA 1
ATOM 734 C C . GLY A 1 93 ? -14.742 -6.859 7.973 1.00 82.19 93 GLY A C 1
ATOM 735 O O . GLY A 1 93 ? -13.973 -7.743 7.598 1.00 82.19 93 GLY A O 1
ATOM 736 N N . GLU A 1 94 ? -16.051 -7.048 8.124 1.00 85.38 94 GLU A N 1
ATOM 737 C CA . GLU A 1 94 ? -16.732 -8.331 7.923 1.00 85.38 94 GLU A CA 1
ATOM 738 C C . GLU A 1 94 ? -16.589 -8.837 6.480 1.00 85.38 94 GLU A C 1
ATOM 740 O O . GLU A 1 94 ? -16.184 -9.980 6.261 1.00 85.38 94 GLU A O 1
ATOM 745 N N . GLU A 1 95 ? -16.825 -7.977 5.483 1.00 89.06 95 GLU A N 1
ATOM 746 C CA . GLU A 1 95 ? -16.653 -8.313 4.064 1.00 89.06 95 GLU A CA 1
ATOM 747 C C . GLU A 1 95 ? -15.217 -8.756 3.756 1.00 89.06 95 GLU A C 1
ATOM 749 O O . GLU A 1 95 ? -14.989 -9.735 3.033 1.00 89.06 95 GLU A O 1
ATOM 754 N N . LEU A 1 96 ? -14.224 -8.055 4.314 1.00 91.19 96 LEU A N 1
ATOM 755 C CA . LEU A 1 96 ? -12.820 -8.407 4.147 1.00 91.19 96 LEU A CA 1
ATOM 756 C C . LEU A 1 96 ? -12.492 -9.751 4.806 1.00 91.19 96 LEU A C 1
ATOM 758 O O . LEU A 1 96 ? -11.784 -10.561 4.203 1.00 91.19 96 LEU A O 1
ATOM 762 N N . GLU A 1 97 ? -12.995 -10.014 6.012 1.00 89.06 97 GLU A N 1
ATOM 763 C CA . GLU A 1 97 ? -12.809 -11.299 6.691 1.00 89.06 97 GLU A CA 1
ATOM 764 C C . GLU A 1 97 ? -13.419 -12.456 5.897 1.00 89.06 97 GLU A C 1
ATOM 766 O O . GLU A 1 97 ? -12.754 -13.477 5.680 1.00 89.06 97 GLU A O 1
ATOM 771 N N . GLU A 1 98 ? -14.650 -12.296 5.411 1.00 92.56 98 GLU A N 1
ATOM 772 C CA . GLU A 1 98 ? -15.320 -13.292 4.576 1.00 92.56 98 GLU A CA 1
ATOM 773 C C . GLU A 1 98 ? -14.544 -13.559 3.284 1.00 92.56 98 GLU A C 1
ATOM 775 O O . GLU A 1 98 ? -14.319 -14.720 2.912 1.00 92.56 98 GLU A O 1
ATOM 780 N N . LEU A 1 99 ? -14.079 -12.498 2.620 1.00 94.56 99 LEU A N 1
ATOM 781 C CA . LEU A 1 99 ? -13.279 -12.601 1.407 1.00 94.56 99 LEU A CA 1
ATOM 782 C C . LEU A 1 99 ? -11.956 -13.327 1.673 1.00 94.56 99 LEU A C 1
ATOM 784 O O . LEU A 1 99 ? -11.610 -14.267 0.959 1.00 94.56 99 LEU A O 1
ATOM 788 N N . VAL A 1 100 ? -11.228 -12.951 2.723 1.00 95.56 100 VAL A N 1
ATOM 789 C CA . VAL A 1 100 ? -9.947 -13.575 3.093 1.00 95.56 100 VAL A CA 1
ATOM 790 C C . VAL A 1 100 ? -10.134 -15.045 3.442 1.00 95.56 100 VAL A C 1
ATOM 792 O O . VAL A 1 100 ? -9.355 -15.884 2.979 1.00 95.56 100 VAL A O 1
ATOM 795 N N . LYS A 1 101 ? -11.194 -15.376 4.186 1.00 93.88 101 LYS A N 1
ATOM 796 C CA . LYS A 1 101 ? -11.563 -16.754 4.520 1.00 93.88 101 LYS A CA 1
ATOM 797 C C . LYS A 1 101 ? -11.868 -17.567 3.266 1.00 93.88 101 LYS A C 1
ATOM 799 O O . LYS A 1 101 ? -11.376 -18.686 3.138 1.00 93.88 101 LYS A O 1
ATOM 804 N N . LYS A 1 102 ? -12.629 -17.008 2.320 1.00 96.69 102 LYS A N 1
ATOM 805 C CA . LYS A 1 102 ? -12.931 -17.646 1.028 1.00 96.69 102 LYS A CA 1
ATOM 806 C C . LYS A 1 102 ? -11.668 -17.901 0.203 1.00 96.69 102 LYS A C 1
ATOM 808 O O . LYS A 1 102 ? -11.571 -18.934 -0.453 1.00 96.69 102 LYS A O 1
ATOM 813 N N . LEU A 1 103 ? -10.711 -16.976 0.236 1.00 96.69 103 LEU A N 1
ATOM 814 C CA . LEU A 1 103 ? -9.426 -17.110 -0.453 1.00 96.69 103 LEU A CA 1
ATOM 815 C C . LEU A 1 103 ? -8.454 -18.059 0.269 1.00 96.69 103 LEU A C 1
ATOM 817 O O . LEU A 1 103 ? -7.464 -18.469 -0.328 1.00 96.69 103 LEU A 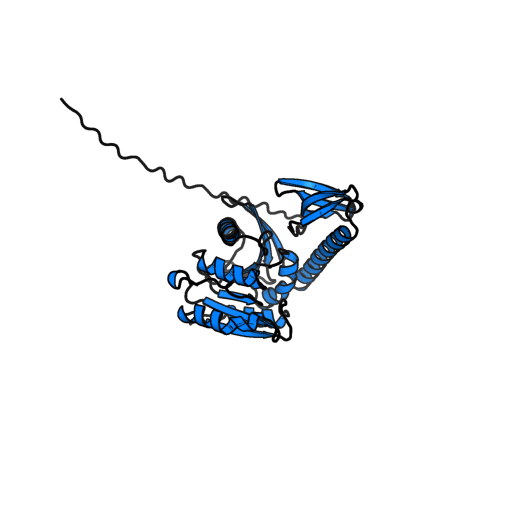O 1
ATOM 821 N N . GLY A 1 104 ? -8.715 -18.413 1.532 1.00 95.75 104 GLY A N 1
ATOM 822 C CA . GLY A 1 104 ? -7.817 -19.219 2.365 1.00 95.75 104 GLY A CA 1
ATOM 823 C C . GLY A 1 104 ? -6.562 -18.467 2.825 1.00 95.75 104 GLY A C 1
ATOM 824 O O . GLY A 1 104 ? -5.566 -19.098 3.182 1.00 95.75 104 GLY A O 1
ATOM 825 N N . GLY A 1 105 ? -6.578 -17.134 2.753 1.00 94.94 105 GLY A N 1
ATOM 826 C CA . GLY A 1 105 ? -5.486 -16.279 3.212 1.00 94.94 105 GLY A CA 1
ATOM 827 C C . GLY A 1 105 ? -5.600 -15.935 4.698 1.00 94.94 105 GLY A C 1
ATOM 828 O O . GLY A 1 105 ? -6.459 -16.445 5.417 1.00 94.94 105 GLY A O 1
ATOM 829 N N . LYS A 1 106 ? -4.740 -15.027 5.156 1.00 95.12 106 LYS A N 1
ATOM 830 C CA . LYS A 1 106 ? -4.758 -14.491 6.524 1.00 95.12 106 LYS A CA 1
ATOM 831 C C . LYS A 1 106 ? -4.442 -13.000 6.508 1.00 95.12 106 LYS A C 1
ATOM 833 O O . LYS A 1 106 ? -3.605 -12.568 5.721 1.00 95.12 106 LYS A O 1
ATOM 838 N N . ILE A 1 107 ? -5.069 -12.233 7.395 1.00 94.44 107 ILE A N 1
ATOM 839 C CA . ILE A 1 107 ? -4.673 -10.852 7.684 1.00 94.44 107 ILE A CA 1
ATOM 840 C C . ILE A 1 107 ? -4.100 -10.776 9.094 1.00 94.44 107 ILE A C 1
ATOM 842 O O . ILE A 1 107 ? -4.626 -11.390 10.020 1.00 94.44 107 ILE A O 1
ATOM 846 N N . GLU A 1 108 ? -3.023 -10.016 9.245 1.00 93.44 108 GLU A N 1
ATOM 847 C CA . GLU A 1 108 ? -2.435 -9.664 10.534 1.00 93.44 108 GLU A CA 1
ATOM 848 C C . GLU A 1 108 ? -2.269 -8.151 10.632 1.00 93.44 108 GLU A C 1
ATOM 850 O O . GLU A 1 108 ? -1.971 -7.481 9.642 1.00 93.44 108 GLU A O 1
ATOM 855 N N . HIS A 1 109 ? -2.465 -7.613 11.832 1.00 90.25 109 HIS A N 1
ATOM 856 C CA . HIS A 1 109 ? -2.152 -6.225 12.151 1.00 90.25 109 HIS A CA 1
ATOM 857 C C . HIS A 1 109 ? -0.907 -6.181 13.023 1.00 90.25 109 HIS A C 1
ATOM 859 O O . HIS A 1 109 ? -0.723 -7.006 13.918 1.00 90.25 109 HIS A O 1
ATOM 865 N N . PHE A 1 110 ? -0.052 -5.211 12.744 1.00 89.38 110 PHE A N 1
ATOM 866 C CA . PHE A 1 110 ? 1.180 -4.981 13.470 1.00 89.38 110 PHE A CA 1
ATOM 867 C C . PHE A 1 110 ? 1.308 -3.500 13.788 1.00 89.38 110 PHE A C 1
ATOM 869 O O . PHE A 1 110 ? 0.883 -2.637 13.023 1.00 89.38 110 PHE A O 1
ATOM 876 N N . GLU A 1 111 ? 2.005 -3.204 14.878 1.00 87.38 111 GLU A N 1
ATOM 877 C CA . GLU A 1 111 ? 2.443 -1.853 15.193 1.00 87.38 111 GLU A CA 1
ATOM 878 C C . GLU A 1 111 ? 3.968 -1.781 15.114 1.00 87.38 111 GLU A C 1
ATOM 880 O O . GLU A 1 111 ? 4.680 -2.491 15.824 1.00 87.38 111 GLU A O 1
ATOM 885 N N . GLY A 1 112 ? 4.482 -0.922 14.235 1.00 87.44 112 GLY A N 1
ATOM 886 C CA . GLY A 1 112 ? 5.906 -0.620 14.144 1.00 87.44 112 GLY A CA 1
ATOM 887 C C . GLY A 1 112 ? 6.252 0.614 14.969 1.00 87.44 112 GLY A C 1
ATOM 888 O O . GLY A 1 112 ? 5.642 1.669 14.792 1.00 87.44 112 GLY A O 1
ATOM 889 N N . GLN A 1 113 ? 7.249 0.494 15.845 1.00 90.75 113 GLN A N 1
ATOM 890 C CA . GLN A 1 113 ? 7.823 1.622 16.574 1.00 90.75 113 GLN A CA 1
ATOM 891 C C . GLN A 1 113 ? 9.155 2.024 15.934 1.00 90.75 113 GLN A C 1
ATOM 893 O O . GLN A 1 113 ? 10.164 1.341 16.111 1.00 90.75 113 GLN A O 1
ATOM 898 N N . GLY A 1 114 ? 9.147 3.141 15.207 1.00 88.88 114 GLY A N 1
ATOM 899 C CA . GLY A 1 114 ? 10.354 3.776 14.688 1.00 88.88 114 GLY A CA 1
ATOM 900 C C . GLY A 1 114 ? 10.978 4.762 15.674 1.00 88.88 114 GLY A C 1
ATOM 901 O O . GLY A 1 114 ? 10.584 4.837 16.842 1.00 88.88 114 GLY A O 1
ATOM 902 N N . ALA A 1 115 ? 11.958 5.535 15.207 1.00 89.38 115 ALA A N 1
ATOM 903 C CA . ALA A 1 115 ? 12.660 6.508 16.037 1.00 89.38 115 ALA A CA 1
ATOM 904 C C . ALA A 1 115 ? 11.765 7.692 16.436 1.00 89.38 115 ALA A C 1
ATOM 906 O O . ALA A 1 115 ? 11.887 8.203 17.547 1.00 89.38 115 ALA A O 1
ATOM 907 N N . GLN A 1 116 ? 10.873 8.122 15.543 1.00 88.75 116 GLN A N 1
ATOM 908 C CA . GLN A 1 116 ? 9.986 9.268 15.754 1.00 88.75 116 GLN A CA 1
ATOM 909 C C . GLN A 1 116 ? 8.522 8.849 15.828 1.00 88.75 116 GLN A C 1
ATOM 911 O O . GLN A 1 116 ? 7.742 9.422 16.590 1.00 88.75 116 GLN A O 1
ATOM 916 N N . PHE A 1 117 ? 8.139 7.844 15.047 1.00 86.38 117 PHE A N 1
ATOM 917 C CA . PHE A 1 117 ? 6.745 7.520 14.826 1.00 86.38 117 PHE A CA 1
ATOM 918 C C . PHE A 1 117 ? 6.410 6.072 15.160 1.00 86.38 117 PHE A C 1
ATOM 920 O O . PHE A 1 117 ? 7.071 5.129 14.727 1.00 86.38 117 PHE A O 1
ATOM 927 N N . LYS A 1 118 ? 5.288 5.909 15.864 1.00 86.50 118 LYS A N 1
ATOM 928 C CA . LYS A 1 118 ? 4.531 4.661 15.884 1.00 86.50 118 LYS A CA 1
ATOM 929 C C . LYS A 1 118 ? 3.613 4.631 14.665 1.00 86.50 118 LYS A C 1
ATOM 931 O O . LYS A 1 118 ? 2.910 5.613 14.408 1.00 86.50 118 LYS A O 1
ATOM 936 N N . THR A 1 119 ? 3.637 3.539 13.911 1.00 87.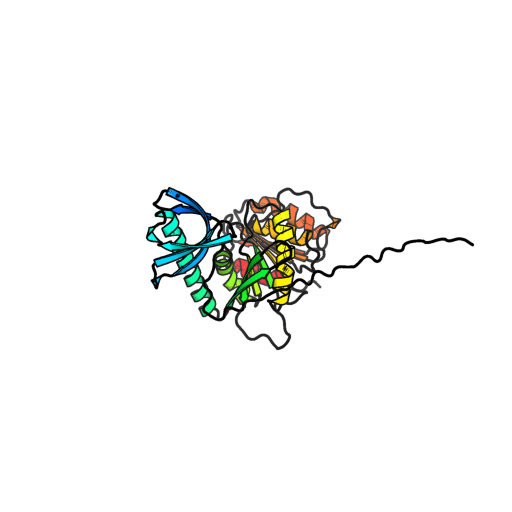38 119 THR A N 1
ATOM 937 C CA . THR A 1 119 ? 2.826 3.373 12.699 1.00 87.38 119 THR A CA 1
ATOM 938 C C . THR A 1 119 ? 2.287 1.954 12.637 1.00 87.38 119 THR A C 1
ATOM 940 O O . THR A 1 119 ? 3.066 1.000 12.623 1.00 87.38 119 THR A O 1
ATOM 943 N N . GLY A 1 120 ? 0.963 1.821 12.609 1.00 89.25 120 GLY A N 1
ATOM 944 C CA . GLY A 1 120 ? 0.308 0.542 12.375 1.00 89.25 120 GLY A CA 1
ATOM 945 C C . GLY A 1 120 ? 0.296 0.168 10.893 1.00 89.25 120 GLY A C 1
ATOM 946 O O . GLY A 1 120 ? 0.377 1.030 10.005 1.00 89.25 120 GLY A O 1
ATOM 947 N N . PHE A 1 121 ? 0.287 -1.132 10.628 1.00 95.00 121 PHE A N 1
ATOM 948 C CA . PHE A 1 121 ? 0.205 -1.678 9.284 1.00 95.00 121 PHE A CA 1
ATOM 949 C C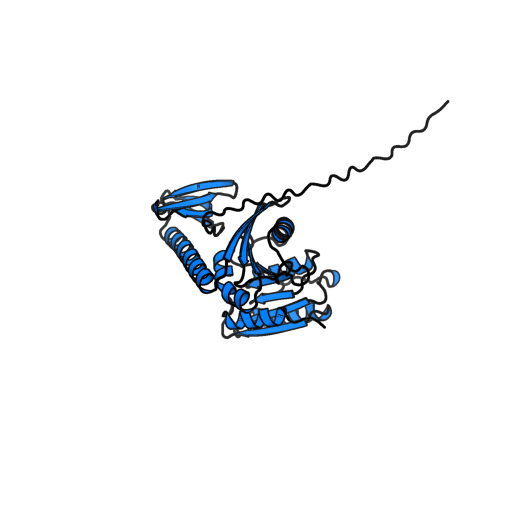 . PHE A 1 121 ? -0.502 -3.029 9.283 1.00 95.00 121 PHE A C 1
ATOM 951 O O . PHE A 1 121 ? -0.397 -3.816 10.224 1.00 95.00 121 PHE A O 1
ATOM 958 N N . HIS A 1 122 ? -1.201 -3.304 8.189 1.00 95.62 122 HIS A N 1
ATOM 959 C CA . HIS A 1 122 ? -1.916 -4.552 7.963 1.00 95.62 122 HIS A CA 1
ATOM 960 C C . HIS A 1 122 ? -1.215 -5.355 6.883 1.00 95.62 122 HIS A C 1
ATOM 962 O O . HIS A 1 122 ? -0.779 -4.802 5.873 1.00 95.62 122 HIS A O 1
ATOM 968 N N . VAL A 1 123 ? -1.127 -6.663 7.091 1.00 97.69 123 VAL A N 1
ATOM 969 C CA . VAL A 1 123 ? -0.447 -7.592 6.196 1.00 97.69 123 VAL A CA 1
ATOM 970 C C . VAL A 1 123 ? -1.434 -8.657 5.766 1.00 97.69 123 VAL A C 1
ATOM 972 O O . VAL A 1 123 ? -1.938 -9.408 6.595 1.00 97.69 123 VAL A O 1
ATOM 975 N N . TYR A 1 124 ? -1.686 -8.744 4.464 1.00 97.81 124 TYR A N 1
ATOM 976 C CA . TYR A 1 124 ? -2.354 -9.892 3.874 1.00 97.81 124 TYR A CA 1
ATOM 977 C C . TYR A 1 124 ? -1.323 -10.932 3.452 1.00 97.81 124 TYR A C 1
ATOM 979 O O . TYR A 1 124 ? -0.448 -10.667 2.621 1.00 97.81 124 TYR A O 1
ATOM 987 N N . HIS A 1 125 ? -1.473 -12.132 3.998 1.00 96.62 125 HIS A N 1
ATOM 988 C CA . HIS A 1 125 ? -0.737 -13.327 3.637 1.00 96.62 125 HIS A CA 1
ATOM 989 C C . HIS A 1 125 ? -1.602 -14.175 2.694 1.00 96.62 125 HIS A C 1
ATOM 991 O O . HIS A 1 125 ? -2.621 -14.718 3.133 1.00 96.62 125 HIS A O 1
ATOM 997 N N . PRO A 1 126 ? -1.196 -14.330 1.419 1.00 96.50 126 PRO A N 1
ATOM 998 C CA . PRO A 1 126 ? -1.875 -15.226 0.491 1.00 96.50 126 PRO A CA 1
ATOM 999 C C . PRO A 1 126 ? -1.972 -16.667 1.004 1.00 96.50 126 PRO A C 1
ATOM 1001 O O . PRO A 1 126 ? -1.131 -17.122 1.787 1.00 96.50 126 PRO A O 1
ATOM 1004 N N . SER A 1 127 ? -2.941 -17.423 0.511 1.00 95.88 127 SER A N 1
ATOM 1005 C CA . SER A 1 127 ? -3.095 -18.837 0.845 1.00 95.88 127 SER A CA 1
ATOM 1006 C C . SER A 1 127 ? -1.946 -19.693 0.300 1.00 95.88 127 SER A C 1
ATOM 1008 O O . SER A 1 127 ? -1.191 -19.282 -0.593 1.00 95.88 127 SER A O 1
ATOM 1010 N N . GLY A 1 128 ? -1.859 -20.928 0.786 1.00 88.06 128 GLY A N 1
ATOM 1011 C CA . GLY A 1 128 ? -0.902 -21.931 0.327 1.00 88.06 128 GLY A CA 1
ATOM 1012 C C . GLY A 1 128 ? 0.390 -21.944 1.134 1.00 88.06 128 GLY A C 1
ATOM 1013 O O . GLY A 1 128 ? 0.817 -20.928 1.687 1.00 88.06 128 GLY A O 1
ATOM 1014 N N . GLU A 1 129 ? 1.004 -23.120 1.190 1.00 82.81 129 GLU A N 1
ATOM 1015 C CA . GLU A 1 129 ? 2.259 -23.336 1.899 1.00 82.81 129 GLU A CA 1
ATOM 1016 C C . GLU A 1 129 ? 3.402 -22.566 1.228 1.00 82.81 129 GLU A C 1
ATOM 1018 O O . GLU A 1 129 ? 3.427 -22.348 0.013 1.00 82.81 129 GLU A O 1
ATOM 1023 N N . ILE A 1 130 ? 4.333 -22.096 2.050 1.00 80.69 130 ILE A N 1
ATOM 1024 C CA . ILE A 1 130 ? 5.601 -21.538 1.596 1.00 80.69 130 ILE A CA 1
ATOM 1025 C C . ILE A 1 130 ? 6.650 -22.561 2.001 1.00 80.69 130 ILE A C 1
ATOM 1027 O O . ILE A 1 130 ? 6.734 -22.903 3.181 1.00 80.69 130 ILE A O 1
ATOM 1031 N N . GLU A 1 131 ? 7.429 -23.041 1.034 1.00 80.94 131 GLU A N 1
ATOM 1032 C CA . GLU A 1 131 ? 8.554 -23.932 1.314 1.00 80.94 131 GLU A CA 1
ATOM 1033 C C . GLU A 1 131 ? 9.442 -23.339 2.420 1.00 80.94 131 GLU A C 1
ATOM 1035 O O . GLU A 1 131 ? 9.654 -22.120 2.443 1.00 80.94 131 GLU A O 1
ATOM 1040 N N . PRO A 1 132 ? 9.990 -24.152 3.339 1.00 78.19 132 PRO A N 1
ATOM 1041 C CA . PRO A 1 132 ? 10.872 -23.653 4.384 1.00 78.19 132 PRO A CA 1
ATOM 1042 C C . PRO A 1 132 ? 12.003 -22.783 3.815 1.00 78.19 132 PRO A C 1
ATOM 1044 O O . PRO A 1 132 ? 12.792 -23.216 2.979 1.00 78.19 132 PRO A O 1
ATOM 1047 N N . GLY A 1 133 ? 12.074 -21.529 4.264 1.00 77.56 133 GLY A N 1
ATOM 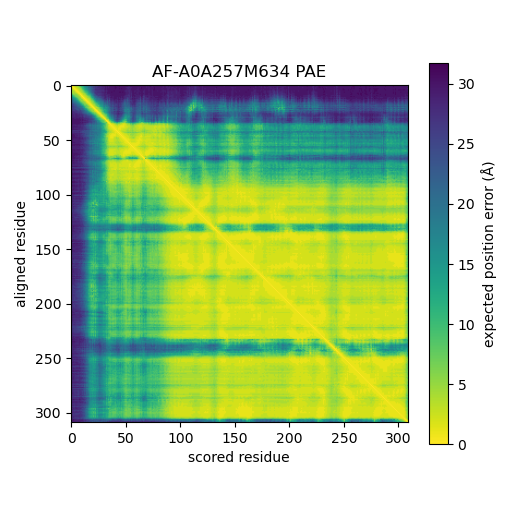1048 C CA . GLY A 1 133 ? 13.067 -20.554 3.800 1.00 77.56 133 GLY A CA 1
ATOM 1049 C C . GLY A 1 133 ? 12.722 -19.838 2.489 1.00 77.56 133 GLY A C 1
ATOM 1050 O O . GLY A 1 133 ? 13.380 -18.847 2.166 1.00 77.56 133 GLY A O 1
ATOM 1051 N N . ALA A 1 134 ? 11.682 -20.258 1.762 1.00 84.00 134 ALA A N 1
ATOM 1052 C CA . ALA A 1 134 ? 11.160 -19.480 0.650 1.00 84.00 134 ALA A CA 1
ATOM 1053 C C . ALA A 1 134 ? 10.484 -18.202 1.162 1.00 84.00 134 ALA A C 1
ATOM 1055 O O . ALA A 1 134 ? 9.912 -18.132 2.251 1.00 84.00 134 ALA A O 1
ATOM 1056 N N . LYS A 1 135 ? 10.581 -17.153 0.352 1.00 91.06 135 LYS A N 1
ATOM 1057 C CA . LYS A 1 135 ? 10.093 -15.816 0.668 1.00 91.06 135 LYS A CA 1
ATOM 1058 C C . LYS A 1 135 ? 9.212 -15.326 -0.477 1.00 91.06 135 LYS A C 1
ATOM 1060 O O . LYS A 1 135 ? 9.493 -15.592 -1.648 1.00 91.06 135 LYS A O 1
ATOM 1065 N N . ARG A 1 136 ? 8.124 -14.633 -0.140 1.00 94.12 136 ARG A N 1
ATOM 1066 C CA . ARG A 1 136 ? 7.178 -14.095 -1.125 1.00 94.12 136 ARG A CA 1
ATOM 1067 C C . ARG A 1 136 ? 7.593 -12.700 -1.595 1.00 94.12 136 ARG A C 1
ATOM 1069 O O . ARG A 1 136 ? 8.233 -11.974 -0.829 1.00 94.12 136 ARG A O 1
ATOM 1076 N N . PRO A 1 137 ? 7.213 -12.309 -2.826 1.00 96.94 137 PRO A N 1
ATOM 1077 C CA . PRO A 1 137 ? 7.226 -10.903 -3.201 1.00 96.94 137 PRO A CA 1
ATOM 1078 C C . PRO A 1 137 ? 6.276 -10.121 -2.285 1.00 96.94 137 PRO A C 1
ATOM 1080 O O . PRO A 1 137 ? 5.266 -10.663 -1.822 1.00 96.94 137 PRO A O 1
ATOM 1083 N N . VAL A 1 138 ? 6.590 -8.852 -2.041 1.00 98.31 138 VAL A N 1
ATOM 1084 C CA . VAL A 1 138 ? 5.796 -7.975 -1.173 1.00 98.31 138 VAL A CA 1
ATOM 1085 C C . VAL A 1 138 ? 5.452 -6.669 -1.877 1.00 98.31 138 VAL A C 1
ATOM 1087 O O . VAL A 1 138 ? 6.306 -6.069 -2.526 1.00 98.31 138 VAL A O 1
ATOM 1090 N N . MET A 1 139 ? 4.205 -6.224 -1.736 1.00 98.75 139 MET A N 1
ATOM 1091 C CA . MET A 1 139 ? 3.724 -4.935 -2.224 1.00 98.75 139 MET A CA 1
ATOM 1092 C C . MET A 1 139 ? 3.298 -4.054 -1.054 1.00 98.75 139 MET A C 1
ATOM 1094 O O . MET A 1 139 ? 2.353 -4.376 -0.335 1.00 98.75 139 MET A O 1
ATOM 1098 N N . PHE A 1 140 ? 3.959 -2.912 -0.914 1.00 98.69 140 PHE A N 1
ATOM 1099 C CA . PHE A 1 140 ? 3.581 -1.837 -0.006 1.00 98.69 140 PHE A CA 1
ATOM 1100 C C . PHE A 1 140 ? 2.574 -0.920 -0.709 1.00 98.69 140 PHE A C 1
ATOM 1102 O O . PHE A 1 140 ? 2.914 -0.239 -1.674 1.00 98.69 140 PHE A O 1
ATOM 1109 N N . LEU A 1 141 ? 1.331 -0.925 -0.244 1.00 98.44 141 LEU A N 1
ATOM 1110 C CA . LEU A 1 141 ? 0.181 -0.274 -0.856 1.00 98.44 141 LEU A CA 1
ATOM 1111 C C . LEU A 1 141 ? -0.239 0.975 -0.068 1.00 98.44 141 LEU A C 1
ATOM 1113 O O . LEU A 1 141 ? -0.586 0.902 1.111 1.00 98.44 141 LEU A O 1
ATOM 1117 N N . PHE A 1 142 ? -0.261 2.121 -0.747 1.00 97.00 142 PHE A N 1
ATOM 1118 C CA . PHE A 1 142 ? -0.664 3.406 -0.185 1.00 97.00 142 PHE A CA 1
ATOM 1119 C C . PHE A 1 142 ? -2.027 3.846 -0.720 1.00 97.00 142 PHE A C 1
ATOM 1121 O O . PHE A 1 142 ? -2.197 4.077 -1.922 1.00 97.00 142 PHE A O 1
ATOM 1128 N N . ASP A 1 143 ? -2.975 4.026 0.193 1.00 92.38 143 ASP A N 1
ATOM 1129 C CA . ASP A 1 143 ? -4.295 4.567 -0.108 1.00 92.38 143 ASP A CA 1
ATOM 1130 C C . ASP A 1 143 ? -4.273 6.108 -0.049 1.00 92.38 143 ASP A C 1
ATOM 1132 O O . ASP A 1 143 ? -3.747 6.685 0.906 1.00 92.38 143 ASP A O 1
ATOM 1136 N N . PRO A 1 144 ? -4.809 6.833 -1.045 1.00 87.81 144 PRO A N 1
ATOM 1137 C CA . PRO A 1 144 ? -4.977 8.282 -0.951 1.00 87.81 144 PRO A CA 1
ATOM 1138 C C . PRO A 1 144 ? -5.936 8.716 0.169 1.00 87.81 144 PRO A C 1
ATOM 1140 O O . PRO A 1 144 ? -5.798 9.843 0.653 1.00 87.81 144 PRO A O 1
ATOM 1143 N N . SER A 1 145 ? -6.872 7.860 0.589 1.00 83.31 145 SER A N 1
ATOM 1144 C CA . SER A 1 145 ? -7.863 8.186 1.626 1.00 83.31 145 SER A CA 1
ATOM 1145 C C . SER A 1 145 ? -7.406 7.838 3.048 1.00 83.31 145 SER A C 1
ATOM 1147 O O . SER A 1 145 ? -7.863 8.466 3.998 1.00 83.31 145 SER A O 1
ATOM 1149 N N . GLY A 1 146 ? -6.451 6.916 3.202 1.00 83.75 146 GLY A N 1
ATOM 1150 C CA . GLY A 1 146 ? -5.983 6.446 4.511 1.00 83.75 146 GLY A CA 1
ATOM 1151 C C . GLY A 1 146 ? -6.847 5.338 5.119 1.00 83.75 146 GLY A C 1
ATOM 1152 O O . GLY A 1 146 ? -6.923 5.257 6.338 1.00 83.75 146 GLY A O 1
ATOM 1153 N N . GLN A 1 147 ? -7.485 4.519 4.276 1.00 83.94 147 GLN A N 1
ATOM 1154 C CA . GLN A 1 147 ? -8.339 3.371 4.609 1.00 83.94 147 GLN A CA 1
ATOM 1155 C C . GLN A 1 147 ? -7.591 2.062 4.325 1.00 83.94 147 GLN A C 1
ATOM 1157 O O . GLN A 1 147 ? -7.853 1.411 3.306 1.00 83.94 147 GLN A O 1
ATOM 1162 N N . PRO A 1 148 ? -6.624 1.653 5.167 1.00 89.19 148 PRO A N 1
ATOM 1163 C CA . PRO A 1 148 ? -5.780 0.495 4.885 1.00 89.19 148 PRO A CA 1
ATOM 1164 C C . PRO A 1 148 ? -6.586 -0.775 4.598 1.00 89.19 148 PRO A C 1
ATOM 1166 O O . PRO A 1 148 ? -6.331 -1.431 3.592 1.00 89.19 148 PRO A O 1
ATOM 1169 N N . LEU A 1 149 ? -7.591 -1.093 5.418 1.00 88.88 149 LEU A N 1
ATOM 1170 C CA . LEU A 1 149 ? -8.387 -2.315 5.273 1.00 88.88 149 LEU A CA 1
ATOM 1171 C C . LEU A 1 149 ? -9.262 -2.301 4.021 1.00 88.88 149 LEU A C 1
ATOM 1173 O O . LEU A 1 149 ? -9.254 -3.261 3.253 1.00 88.88 149 LEU A O 1
ATOM 1177 N N . ARG A 1 150 ? -9.945 -1.186 3.743 1.00 87.50 150 ARG A N 1
ATOM 1178 C CA . ARG A 1 150 ? -10.715 -1.041 2.501 1.00 87.50 150 ARG A CA 1
ATOM 1179 C C . ARG A 1 150 ? -9.816 -1.151 1.276 1.00 87.50 150 ARG A C 1
ATOM 1181 O O . ARG A 1 150 ? -10.191 -1.748 0.266 1.00 87.50 150 ARG A O 1
ATOM 1188 N N . TYR A 1 151 ? -8.624 -0.567 1.345 1.00 92.81 151 TYR A N 1
ATOM 1189 C CA . TYR A 1 151 ? -7.671 -0.632 0.252 1.00 92.81 151 TYR A CA 1
ATOM 1190 C C . TYR A 1 151 ? -7.115 -2.046 0.072 1.00 92.81 151 TYR A C 1
ATOM 1192 O O . TYR A 1 151 ? -6.984 -2.505 -1.063 1.00 92.81 151 TYR A O 1
ATOM 1200 N N . LEU A 1 152 ? -6.878 -2.765 1.170 1.00 94.38 152 LEU A N 1
ATOM 1201 C CA . LEU A 1 152 ? -6.503 -4.172 1.162 1.00 94.38 152 LEU A CA 1
ATOM 1202 C C . LEU A 1 152 ? -7.604 -5.025 0.522 1.00 94.38 152 LEU A C 1
ATOM 1204 O O . LEU A 1 152 ? -7.314 -5.756 -0.421 1.00 94.38 152 LEU A O 1
ATOM 1208 N N . MET A 1 153 ? -8.866 -4.851 0.929 1.00 93.69 153 MET A N 1
ATOM 1209 C CA . MET A 1 153 ? -10.037 -5.532 0.358 1.00 93.69 153 MET A CA 1
ATOM 1210 C C . MET A 1 153 ? -10.120 -5.396 -1.161 1.00 93.69 153 MET A C 1
ATOM 1212 O O . MET A 1 153 ? -10.414 -6.360 -1.863 1.00 93.69 153 MET A O 1
ATOM 1216 N N . ARG A 1 154 ? -9.771 -4.224 -1.697 1.00 94.88 154 ARG A N 1
ATOM 1217 C CA . ARG A 1 154 ? -9.746 -3.999 -3.147 1.00 94.88 154 ARG A CA 1
ATOM 1218 C C . ARG A 1 154 ? -8.633 -4.750 -3.880 1.00 94.88 154 ARG A C 1
ATOM 1220 O O . ARG A 1 154 ? -8.733 -4.850 -5.098 1.00 94.88 154 ARG A O 1
ATOM 1227 N N . HIS A 1 155 ? -7.600 -5.236 -3.188 1.00 98.06 155 HIS A N 1
ATOM 1228 C CA . HIS A 1 155 ? -6.402 -5.834 -3.790 1.00 98.06 155 HIS A CA 1
ATOM 1229 C C . HIS A 1 155 ? -6.122 -7.287 -3.379 1.00 98.06 155 HIS A C 1
ATOM 1231 O O . HIS A 1 155 ? -5.314 -7.938 -4.046 1.00 98.06 155 HIS A O 1
ATOM 1237 N N . VAL A 1 156 ? -6.764 -7.820 -2.328 1.00 97.75 156 VAL A N 1
ATOM 1238 C CA . VAL A 1 156 ? -6.478 -9.176 -1.816 1.00 97.75 156 VAL A CA 1
ATOM 1239 C C . VAL A 1 156 ? -6.616 -10.251 -2.887 1.00 97.75 156 VAL A C 1
ATOM 1241 O O . VAL A 1 156 ? -5.736 -11.095 -2.994 1.00 97.75 156 VAL A O 1
ATOM 1244 N N . GLU A 1 157 ? -7.637 -10.189 -3.743 1.00 98.19 157 GLU A N 1
ATOM 1245 C CA . GLU A 1 157 ? -7.809 -11.164 -4.827 1.00 98.19 157 GLU A CA 1
ATOM 1246 C C . GLU A 1 157 ? -6.636 -11.151 -5.817 1.00 98.19 157 GLU A C 1
ATOM 1248 O O . GLU A 1 157 ? -6.156 -12.204 -6.239 1.00 98.19 157 GLU A O 1
ATOM 1253 N N . ALA A 1 158 ? -6.134 -9.964 -6.169 1.00 98.31 158 ALA A N 1
ATOM 1254 C CA . ALA A 1 158 ? -5.002 -9.833 -7.076 1.00 98.31 158 ALA A CA 1
ATOM 1255 C C . ALA A 1 158 ? -3.698 -10.307 -6.425 1.00 98.31 158 ALA A C 1
ATOM 1257 O O . ALA A 1 158 ? -2.910 -10.993 -7.078 1.00 98.31 158 ALA A O 1
ATOM 1258 N N . GLY A 1 159 ? -3.477 -9.974 -5.147 1.00 98.12 159 GLY A N 1
ATOM 1259 C CA . GLY A 1 159 ? -2.338 -10.466 -4.365 1.00 98.12 159 GLY A CA 1
ATOM 1260 C C . GLY A 1 159 ? -2.358 -11.987 -4.216 1.00 98.12 159 GLY A C 1
ATOM 1261 O O . GLY A 1 159 ? -1.341 -12.646 -4.439 1.00 98.12 159 GLY A O 1
ATOM 1262 N N . GLU A 1 160 ? -3.532 -12.551 -3.940 1.00 98.06 160 GLU A N 1
ATOM 1263 C CA . GLU A 1 160 ? -3.779 -13.989 -3.848 1.00 98.06 160 GLU A CA 1
ATOM 1264 C C . GLU A 1 160 ? -3.454 -14.706 -5.160 1.00 98.06 160 GLU A C 1
ATOM 1266 O O . GLU A 1 160 ? -2.686 -15.672 -5.176 1.00 98.06 160 GLU A O 1
ATOM 1271 N N . ALA A 1 161 ? -3.966 -14.185 -6.279 1.00 97.50 161 ALA A N 1
ATOM 1272 C CA . ALA A 1 161 ? -3.793 -14.766 -7.608 1.00 97.50 161 ALA A CA 1
ATOM 1273 C C . ALA A 1 161 ? -2.326 -14.864 -8.061 1.00 97.50 161 ALA A C 1
ATOM 1275 O O . ALA A 1 161 ? -2.017 -15.634 -8.975 1.00 97.50 161 ALA A O 1
ATOM 1276 N N . VAL A 1 162 ? -1.425 -14.083 -7.455 1.00 96.94 162 VAL A N 1
ATOM 1277 C CA . VAL A 1 162 ? 0.014 -14.094 -7.760 1.00 96.94 162 VAL A CA 1
ATOM 1278 C C . VAL A 1 162 ? 0.899 -14.490 -6.576 1.00 96.94 162 VAL A C 1
ATOM 1280 O O . VAL A 1 162 ? 2.122 -14.428 -6.688 1.00 96.94 162 VAL A O 1
ATOM 1283 N N . LYS A 1 163 ? 0.299 -14.886 -5.446 1.00 96.25 163 LYS A N 1
ATOM 1284 C CA . LYS A 1 163 ? 0.996 -15.224 -4.193 1.00 96.25 163 LYS A CA 1
ATOM 1285 C C . LYS A 1 163 ? 1.943 -14.118 -3.701 1.00 96.25 163 LYS A C 1
ATOM 1287 O O . LYS A 1 163 ? 3.044 -14.394 -3.223 1.00 96.25 163 LYS A O 1
ATOM 1292 N N . MET A 1 164 ? 1.494 -12.866 -3.789 1.00 97.56 164 MET A N 1
ATOM 1293 C CA . MET A 1 164 ? 2.207 -11.682 -3.303 1.00 97.56 164 MET A CA 1
ATOM 1294 C C . MET A 1 164 ? 1.624 -11.195 -1.980 1.00 97.56 164 MET A C 1
ATOM 1296 O O . MET A 1 164 ? 0.420 -10.976 -1.869 1.00 97.56 164 MET A O 1
ATOM 1300 N N . THR A 1 165 ? 2.490 -11.002 -0.987 1.00 98.31 165 THR A N 1
ATOM 1301 C CA . THR A 1 165 ? 2.118 -10.402 0.298 1.00 98.31 165 THR A CA 1
ATOM 1302 C C . THR A 1 165 ? 1.765 -8.933 0.079 1.00 98.31 165 THR A C 1
ATOM 1304 O O . THR A 1 165 ? 2.519 -8.211 -0.575 1.00 98.31 165 THR A O 1
ATOM 1307 N N . LEU A 1 166 ? 0.637 -8.476 0.621 1.00 98.69 166 LEU A N 1
ATOM 1308 C CA . LEU A 1 166 ? 0.217 -7.075 0.520 1.00 98.69 166 LEU A CA 1
ATOM 1309 C C . LEU A 1 166 ? 0.328 -6.409 1.885 1.00 98.69 166 LEU A C 1
ATOM 1311 O O . LEU A 1 166 ? -0.056 -7.008 2.886 1.00 98.69 166 LEU A O 1
ATOM 1315 N N . ILE A 1 167 ? 0.833 -5.179 1.915 1.00 98.56 167 ILE A N 1
ATOM 1316 C CA . ILE A 1 167 ? 1.007 -4.405 3.142 1.00 98.56 167 ILE A CA 1
ATOM 1317 C C . ILE A 1 167 ? 0.374 -3.035 2.960 1.00 98.56 167 ILE A C 1
ATOM 1319 O O . ILE A 1 167 ? 0.788 -2.282 2.084 1.00 98.56 167 ILE A O 1
ATOM 1323 N N . THR A 1 168 ? -0.601 -2.701 3.794 1.00 97.50 168 THR A N 1
ATOM 1324 C CA . THR A 1 168 ? -1.236 -1.377 3.850 1.00 97.50 168 THR A CA 1
ATOM 1325 C C . THR A 1 168 ? -0.963 -0.725 5.194 1.00 97.50 168 THR A C 1
ATOM 1327 O O . THR A 1 168 ? -0.600 -1.395 6.157 1.00 97.50 168 THR A O 1
ATOM 1330 N N . PHE A 1 169 ? -1.137 0.588 5.274 1.00 94.44 169 PHE A N 1
ATOM 1331 C CA . PHE A 1 169 ? -0.679 1.369 6.415 1.00 94.44 169 PHE A CA 1
ATOM 1332 C C . PHE A 1 169 ? -1.739 2.322 6.937 1.00 94.44 169 PHE A C 1
ATOM 1334 O O . PHE A 1 169 ? -2.448 2.972 6.171 1.00 94.44 169 PHE A O 1
ATOM 1341 N N . ASP A 1 170 ? -1.698 2.496 8.245 1.00 86.06 170 ASP A N 1
ATOM 1342 C CA . ASP A 1 170 ? -2.684 3.215 9.041 1.00 86.06 170 ASP A CA 1
ATOM 1343 C C . ASP A 1 170 ? -2.622 4.737 8.863 1.00 86.06 170 ASP A C 1
ATOM 1345 O O . ASP A 1 170 ? -3.580 5.482 9.085 1.00 86.06 170 ASP A O 1
ATOM 1349 N N . TYR A 1 171 ? -1.455 5.230 8.449 1.00 87.12 171 TYR A N 1
ATOM 1350 C CA . TYR A 1 171 ? -1.171 6.656 8.449 1.00 87.12 171 TYR A CA 1
ATOM 1351 C C . TYR A 1 171 ? -1.326 7.332 7.089 1.00 87.12 171 TYR A C 1
ATOM 1353 O O . TYR A 1 171 ? -1.829 8.456 7.038 1.00 87.12 171 TYR A O 1
ATOM 1361 N N . PHE A 1 172 ? -0.817 6.718 6.020 1.00 89.81 172 PHE A N 1
ATOM 1362 C CA . PHE A 1 172 ? -0.537 7.429 4.773 1.00 89.81 172 PHE A CA 1
ATOM 1363 C C . PHE A 1 172 ? -1.822 7.815 4.042 1.00 89.81 172 PHE A C 1
ATOM 1365 O O . PHE A 1 172 ? -2.605 6.947 3.677 1.00 89.81 172 PHE A O 1
ATOM 1372 N N . ARG A 1 173 ? -2.004 9.117 3.795 1.00 91.25 173 ARG A N 1
ATOM 1373 C CA . ARG A 1 173 ? -3.180 9.695 3.124 1.00 91.25 173 ARG A CA 1
ATOM 1374 C C . ARG A 1 173 ? -2.856 11.041 2.477 1.00 91.25 173 ARG A C 1
ATOM 1376 O O . ARG A 1 173 ? -1.799 11.630 2.712 1.00 91.25 173 ARG A O 1
ATOM 1383 N N . ASN A 1 174 ? -3.733 11.532 1.613 1.00 85.69 174 ASN A N 1
ATOM 1384 C CA . ASN A 1 174 ? -3.556 12.833 0.969 1.00 85.69 174 ASN A CA 1
ATOM 1385 C C . ASN A 1 174 ? -3.494 13.983 1.990 1.00 85.69 174 ASN A C 1
ATOM 1387 O O . ASN A 1 174 ? -3.969 13.859 3.115 1.00 85.69 174 ASN A O 1
ATOM 1391 N N . LYS A 1 175 ? -2.931 15.125 1.564 1.00 84.38 175 LYS A N 1
ATOM 1392 C CA . LYS A 1 175 ? -2.702 16.341 2.378 1.00 84.38 175 LYS A CA 1
ATOM 1393 C C . LYS A 1 175 ? -1.627 16.211 3.468 1.00 84.38 175 LYS A C 1
ATOM 1395 O O . LYS A 1 175 ? -1.392 17.170 4.194 1.00 84.38 175 LYS A O 1
ATOM 1400 N N . GLN A 1 176 ? -0.946 15.071 3.550 1.00 83.56 176 GLN A N 1
ATOM 1401 C CA . GLN A 1 176 ? 0.290 14.932 4.320 1.00 83.56 176 GLN A CA 1
ATOM 1402 C C . GLN A 1 176 ? 1.477 15.499 3.548 1.00 83.56 176 GLN A C 1
ATOM 1404 O O . GLN A 1 176 ? 1.492 15.478 2.313 1.00 83.56 176 GLN A O 1
ATOM 1409 N N . THR A 1 177 ? 2.485 15.977 4.274 1.00 85.56 177 THR A N 1
ATOM 1410 C CA . THR A 1 177 ? 3.732 16.414 3.648 1.00 85.56 177 THR A CA 1
ATOM 1411 C C . THR A 1 177 ? 4.524 15.202 3.140 1.00 85.56 177 THR A C 1
ATOM 1413 O O . THR A 1 177 ? 4.411 14.084 3.662 1.00 85.56 177 THR A O 1
ATOM 1416 N N . ILE A 1 178 ? 5.322 15.416 2.090 1.00 83.75 178 ILE A N 1
ATOM 1417 C CA . ILE A 1 178 ? 6.220 14.382 1.555 1.00 83.75 178 ILE A CA 1
ATOM 1418 C C . ILE A 1 178 ? 7.266 14.004 2.613 1.00 83.75 178 ILE A C 1
ATOM 1420 O O . ILE A 1 178 ? 7.526 12.820 2.805 1.00 83.75 178 ILE A O 1
ATOM 1424 N N . GLU A 1 179 ? 7.789 14.986 3.354 1.00 88.88 179 GLU A N 1
ATOM 1425 C CA . GLU A 1 179 ? 8.809 14.762 4.383 1.00 88.88 179 GLU A CA 1
ATOM 1426 C C . GLU A 1 179 ? 8.281 13.919 5.553 1.00 88.88 179 GLU A C 1
ATOM 1428 O O . GLU A 1 179 ? 8.908 12.926 5.918 1.00 88.88 179 GLU A O 1
ATOM 1433 N N . ASP A 1 180 ? 7.086 14.217 6.078 1.00 88.31 180 ASP A N 1
ATOM 1434 C CA . ASP A 1 180 ? 6.485 13.401 7.144 1.00 88.31 180 ASP A CA 1
ATOM 1435 C C . ASP A 1 180 ? 6.246 11.963 6.671 1.00 88.31 180 ASP A C 1
ATOM 1437 O O . ASP A 1 180 ? 6.493 11.003 7.405 1.00 88.31 180 ASP A O 1
ATOM 1441 N N . SER A 1 181 ? 5.796 11.802 5.419 1.00 91.25 181 SER A N 1
ATOM 1442 C CA . SER A 1 181 ? 5.609 10.481 4.813 1.00 91.25 181 SER A CA 1
ATOM 1443 C C . SER A 1 181 ? 6.941 9.728 4.711 1.00 91.25 181 SER A C 1
ATOM 1445 O O . SER A 1 181 ? 7.015 8.548 5.051 1.00 91.25 181 SER A O 1
ATOM 1447 N N . LYS A 1 182 ? 8.009 10.403 4.284 1.00 93.62 182 LYS A N 1
ATOM 1448 C CA . LYS A 1 182 ? 9.349 9.825 4.150 1.00 93.62 182 LYS A CA 1
ATOM 1449 C C . LYS A 1 182 ? 9.923 9.384 5.492 1.00 93.62 182 LYS A C 1
ATOM 1451 O O . LYS A 1 182 ? 10.360 8.236 5.612 1.00 93.62 182 LYS A O 1
ATOM 1456 N N . ILE A 1 183 ? 9.912 10.260 6.498 1.00 94.56 183 ILE A N 1
ATOM 1457 C CA . ILE A 1 183 ? 10.444 9.952 7.833 1.00 94.56 183 ILE A CA 1
ATOM 1458 C C . ILE A 1 183 ? 9.661 8.788 8.434 1.00 94.56 183 ILE A C 1
ATOM 1460 O O . ILE A 1 183 ? 10.250 7.808 8.885 1.00 94.56 183 ILE A O 1
ATOM 1464 N N . ARG A 1 184 ? 8.327 8.840 8.372 1.00 95.00 184 ARG A N 1
ATOM 1465 C CA . ARG A 1 184 ? 7.485 7.781 8.923 1.00 95.00 184 ARG A CA 1
ATOM 1466 C C . ARG A 1 184 ? 7.649 6.446 8.205 1.00 95.00 184 ARG A C 1
ATOM 1468 O O . ARG A 1 184 ? 7.661 5.408 8.865 1.00 95.00 184 ARG A O 1
ATOM 1475 N N . PHE A 1 185 ? 7.773 6.442 6.878 1.00 97.31 185 PHE A N 1
ATOM 1476 C CA . PHE A 1 185 ? 8.013 5.194 6.157 1.00 97.31 185 PHE A CA 1
ATOM 1477 C C . PHE A 1 185 ? 9.396 4.621 6.483 1.00 97.31 185 PHE A C 1
ATOM 1479 O O . PHE A 1 185 ? 9.515 3.423 6.717 1.00 97.31 185 PHE A O 1
ATOM 1486 N N . SER A 1 186 ? 10.418 5.475 6.591 1.00 96.50 186 SER A N 1
ATOM 1487 C CA . SER A 1 186 ? 11.765 5.071 7.027 1.00 96.50 186 SER A CA 1
ATOM 1488 C C . SER A 1 186 ? 11.770 4.476 8.440 1.00 96.50 186 SER A C 1
ATOM 1490 O O . SER A 1 186 ? 12.534 3.558 8.719 1.00 96.50 186 SER A O 1
ATOM 1492 N N . ASP A 1 187 ? 10.890 4.963 9.315 1.00 95.25 187 ASP A N 1
ATOM 1493 C CA . ASP A 1 187 ? 10.699 4.467 10.679 1.00 95.25 187 ASP A CA 1
ATOM 1494 C C . ASP A 1 187 ? 10.016 3.090 10.729 1.00 95.25 187 ASP A C 1
ATOM 1496 O O . ASP A 1 187 ? 10.428 2.204 11.482 1.00 95.25 187 ASP A O 1
ATOM 1500 N N . VAL A 1 188 ? 8.960 2.893 9.934 1.00 96.44 188 VAL A N 1
ATOM 1501 C CA . VAL A 1 188 ? 8.169 1.653 9.967 1.00 96.44 188 VAL A CA 1
ATOM 1502 C C . VAL A 1 188 ? 8.773 0.544 9.101 1.00 96.44 188 VAL A C 1
ATOM 1504 O O . VAL A 1 188 ? 8.605 -0.631 9.422 1.00 96.44 188 VAL A O 1
ATOM 1507 N N . LEU A 1 189 ? 9.509 0.873 8.034 1.00 97.50 189 LEU A N 1
ATOM 1508 C CA . LEU A 1 189 ? 10.032 -0.115 7.087 1.00 97.50 189 LEU A CA 1
ATOM 1509 C C . LEU A 1 189 ? 10.932 -1.180 7.749 1.00 97.50 189 LEU A C 1
ATOM 1511 O O . LEU A 1 189 ? 10.703 -2.363 7.493 1.00 97.50 189 LEU A O 1
ATOM 1515 N N . PRO A 1 190 ? 11.888 -0.848 8.643 1.00 96.81 190 PRO A N 1
ATOM 1516 C CA . PRO A 1 190 ? 12.662 -1.861 9.364 1.00 96.81 190 PRO A CA 1
ATOM 1517 C C . PRO A 1 190 ? 11.788 -2.781 10.226 1.00 96.81 190 PRO A C 1
ATOM 1519 O O . PRO A 1 190 ? 12.059 -3.979 10.320 1.00 96.81 190 PRO A O 1
ATOM 1522 N N . CYS A 1 191 ? 10.715 -2.241 10.818 1.00 96.50 191 CYS A N 1
ATOM 1523 C CA . CYS A 1 191 ? 9.752 -3.027 11.589 1.00 96.50 191 CYS A CA 1
ATOM 1524 C C . CYS A 1 191 ? 9.035 -4.032 10.682 1.00 96.50 191 CYS A C 1
ATOM 1526 O O . CYS A 1 191 ? 8.971 -5.215 11.012 1.00 96.50 191 CYS A O 1
ATOM 1528 N N . VAL A 1 192 ? 8.567 -3.586 9.511 1.00 96.44 192 VAL A N 1
ATOM 1529 C CA . VAL A 1 192 ? 7.931 -4.460 8.517 1.00 96.44 192 VAL A CA 1
ATOM 1530 C C . VAL A 1 192 ? 8.897 -5.546 8.047 1.00 96.44 192 VAL A C 1
ATOM 1532 O O . VAL A 1 192 ? 8.547 -6.724 8.071 1.00 96.44 192 VAL A O 1
ATOM 1535 N N . LYS A 1 193 ? 10.133 -5.175 7.684 1.00 95.81 193 LYS A N 1
ATOM 1536 C CA . LYS A 1 193 ? 11.145 -6.121 7.188 1.00 95.81 193 LYS A CA 1
ATOM 1537 C C . LYS A 1 193 ? 11.491 -7.203 8.217 1.00 95.81 193 LYS A C 1
ATOM 1539 O O . LYS A 1 193 ? 11.820 -8.323 7.836 1.00 95.81 193 LYS A O 1
ATOM 1544 N N . LYS A 1 194 ? 11.398 -6.884 9.511 1.00 94.94 194 LYS A N 1
ATOM 1545 C CA . LYS A 1 194 ? 11.593 -7.839 10.610 1.00 94.94 194 LYS A CA 1
ATOM 1546 C C . LYS A 1 194 ? 10.358 -8.712 10.867 1.00 94.94 194 LYS A C 1
ATOM 1548 O O . LYS A 1 194 ? 10.520 -9.880 11.206 1.00 94.94 194 LYS A O 1
ATOM 1553 N N . ALA A 1 195 ? 9.154 -8.154 10.745 1.00 93.62 195 ALA A N 1
ATOM 1554 C CA . ALA A 1 195 ? 7.901 -8.844 11.062 1.00 93.62 195 ALA A CA 1
ATOM 1555 C C . ALA A 1 195 ? 7.427 -9.786 9.951 1.00 93.62 195 ALA A C 1
ATOM 1557 O O . ALA A 1 195 ? 6.856 -10.838 10.226 1.00 93.62 195 ALA A O 1
ATOM 1558 N N . VAL A 1 196 ? 7.643 -9.396 8.694 1.00 93.81 196 VAL A N 1
ATOM 1559 C CA . VAL A 1 196 ? 7.039 -10.042 7.529 1.00 93.81 196 VAL A CA 1
ATOM 1560 C C . VAL A 1 196 ? 8.121 -10.748 6.717 1.00 93.81 196 VAL A C 1
ATOM 1562 O O . VAL A 1 196 ? 8.972 -10.075 6.137 1.00 93.81 196 VAL A O 1
ATOM 1565 N N . PRO A 1 197 ? 8.111 -12.088 6.610 1.00 92.19 197 PRO A N 1
ATOM 1566 C CA . PRO A 1 197 ? 9.009 -12.800 5.708 1.00 92.19 197 PRO A CA 1
ATOM 1567 C C . PRO A 1 197 ? 8.771 -12.386 4.249 1.00 92.19 197 PRO A C 1
ATOM 1569 O O . PRO A 1 197 ? 7.687 -12.583 3.700 1.00 92.19 197 PRO A O 1
ATOM 1572 N N . HIS A 1 198 ? 9.792 -11.818 3.613 1.00 94.56 198 HIS A N 1
ATOM 1573 C CA . HIS A 1 198 ? 9.716 -11.301 2.248 1.00 94.56 198 HIS A CA 1
ATOM 1574 C C . HIS A 1 198 ? 11.049 -11.462 1.524 1.00 94.56 198 HIS A C 1
ATOM 1576 O O . HIS A 1 198 ? 12.106 -11.626 2.143 1.00 94.56 198 HIS A O 1
ATOM 1582 N N . ASP A 1 199 ? 10.975 -11.456 0.199 1.00 94.00 199 ASP A N 1
ATOM 1583 C CA . ASP A 1 199 ? 12.129 -11.522 -0.684 1.00 94.00 199 ASP A CA 1
ATOM 1584 C C . ASP A 1 199 ? 12.672 -10.108 -0.916 1.00 94.00 199 ASP A C 1
ATOM 1586 O O . ASP A 1 199 ? 11.998 -9.268 -1.515 1.00 94.00 199 ASP A O 1
ATOM 1590 N N . ASP A 1 200 ? 13.894 -9.855 -0.442 1.00 91.81 200 ASP A N 1
ATOM 1591 C CA . ASP A 1 200 ? 14.560 -8.549 -0.521 1.00 91.81 200 ASP A CA 1
ATOM 1592 C C . ASP A 1 200 ? 14.796 -8.085 -1.974 1.00 91.81 200 ASP A C 1
ATOM 1594 O O . ASP A 1 200 ? 14.981 -6.897 -2.228 1.00 91.81 200 ASP A O 1
ATOM 1598 N N . GLY A 1 201 ? 14.786 -9.005 -2.946 1.00 92.75 201 GLY A N 1
ATOM 1599 C CA . GLY A 1 201 ? 14.870 -8.698 -4.374 1.00 92.75 201 GLY A CA 1
ATOM 1600 C C . GLY A 1 201 ? 13.519 -8.446 -5.044 1.00 92.75 201 GLY A C 1
ATOM 1601 O O . GLY A 1 201 ? 13.495 -8.079 -6.217 1.00 92.75 201 GLY A O 1
ATOM 1602 N N . ARG A 1 202 ? 12.403 -8.648 -4.331 1.00 95.38 202 ARG A N 1
ATOM 1603 C CA . ARG A 1 202 ? 11.030 -8.540 -4.851 1.00 95.38 202 ARG A CA 1
ATOM 1604 C C . ARG A 1 202 ? 10.141 -7.696 -3.931 1.00 95.38 202 ARG A C 1
ATOM 1606 O O . ARG A 1 202 ? 9.034 -8.099 -3.566 1.00 95.38 202 ARG A O 1
ATOM 1613 N N . MET A 1 203 ? 10.638 -6.512 -3.574 1.00 97.62 203 MET A N 1
ATOM 1614 C CA . MET A 1 203 ? 9.886 -5.473 -2.866 1.00 97.62 203 MET A CA 1
ATOM 1615 C C . MET A 1 203 ? 9.328 -4.444 -3.849 1.00 97.62 203 MET A C 1
ATOM 1617 O O . MET A 1 203 ? 10.077 -3.846 -4.622 1.00 97.62 203 MET A O 1
ATOM 1621 N N . TYR A 1 204 ? 8.024 -4.207 -3.795 1.00 98.38 204 TYR A N 1
ATOM 1622 C CA . TYR A 1 204 ? 7.315 -3.303 -4.694 1.00 98.38 204 TYR A CA 1
ATOM 1623 C C . TYR A 1 204 ? 6.573 -2.229 -3.904 1.00 98.38 204 TYR A C 1
ATOM 1625 O O . TYR A 1 204 ? 6.040 -2.497 -2.830 1.00 98.38 204 TYR A O 1
ATOM 1633 N N . LEU A 1 205 ? 6.501 -1.022 -4.456 1.00 98.56 205 LEU A N 1
ATOM 1634 C CA . LEU A 1 205 ? 5.671 0.060 -3.926 1.00 98.56 205 LEU A CA 1
ATOM 1635 C C . LEU A 1 205 ? 4.445 0.233 -4.818 1.00 98.56 205 LEU A C 1
ATOM 1637 O O . LEU A 1 205 ? 4.509 0.020 -6.027 1.00 98.56 205 LEU A O 1
ATOM 1641 N N . GLY A 1 206 ? 3.323 0.668 -4.267 1.00 98.19 206 GLY A N 1
ATOM 1642 C CA . GLY A 1 206 ? 2.176 0.966 -5.101 1.00 98.19 206 GLY A CA 1
ATOM 1643 C C . GLY A 1 206 ? 1.079 1.744 -4.416 1.00 98.19 206 GLY A C 1
ATOM 1644 O O . GLY A 1 206 ? 1.090 1.958 -3.210 1.00 98.19 206 GLY A O 1
ATOM 1645 N N . GLY A 1 207 ? 0.114 2.198 -5.202 1.00 97.56 207 GLY A N 1
ATOM 1646 C CA . GLY A 1 207 ? -0.982 3.000 -4.683 1.00 97.56 207 GLY A CA 1
ATOM 1647 C C . GLY A 1 207 ? -1.918 3.499 -5.769 1.00 97.56 207 GLY A C 1
ATOM 1648 O O . GLY A 1 207 ? -1.728 3.215 -6.951 1.00 97.56 207 GLY A O 1
ATOM 1649 N N . THR A 1 208 ? -2.922 4.259 -5.341 1.00 95.62 208 THR A N 1
ATOM 1650 C CA . THR A 1 208 ? -3.894 4.926 -6.216 1.00 95.62 208 THR A CA 1
ATOM 1651 C C . THR A 1 208 ? -3.726 6.441 -6.106 1.00 95.62 208 THR A C 1
ATOM 1653 O O . THR A 1 208 ? -3.571 6.949 -5.000 1.00 95.62 208 THR A O 1
ATOM 1656 N N . SER A 1 209 ? -3.778 7.199 -7.203 1.00 92.94 209 SER A N 1
ATOM 1657 C CA . SER A 1 209 ? -3.784 8.671 -7.182 1.00 92.94 209 SER A CA 1
ATOM 1658 C C . SER A 1 209 ? -2.606 9.252 -6.375 1.00 92.94 209 SER A C 1
ATOM 1660 O O . SER A 1 209 ? -1.445 8.951 -6.660 1.00 92.94 209 SER A O 1
ATOM 1662 N N . GLY A 1 210 ? -2.867 10.026 -5.317 1.00 92.25 210 GLY A N 1
ATOM 1663 C CA . GLY A 1 210 ? -1.833 10.511 -4.395 1.00 92.25 210 GLY A CA 1
ATOM 1664 C C . GLY A 1 210 ? -1.037 9.406 -3.679 1.00 92.25 210 GLY A C 1
ATOM 1665 O O . GLY A 1 210 ? 0.121 9.615 -3.326 1.00 92.25 210 GLY A O 1
ATOM 1666 N N . GLY A 1 211 ? -1.597 8.204 -3.526 1.00 95.19 211 GLY A N 1
ATOM 1667 C CA . GLY A 1 211 ? -0.873 7.016 -3.068 1.00 95.19 211 GLY A CA 1
ATOM 1668 C C . GLY A 1 211 ? 0.139 6.486 -4.090 1.00 95.19 211 GLY A C 1
ATOM 1669 O O . GLY A 1 211 ? 1.249 6.119 -3.713 1.00 95.19 211 GLY A O 1
ATOM 1670 N N . ALA A 1 212 ? -0.191 6.510 -5.385 1.00 95.81 212 ALA A N 1
ATOM 1671 C CA . ALA A 1 212 ? 0.759 6.179 -6.451 1.00 95.81 212 ALA A CA 1
ATOM 1672 C C . ALA A 1 212 ? 1.878 7.228 -6.543 1.00 95.81 212 ALA A C 1
ATOM 1674 O O . ALA A 1 212 ? 3.052 6.884 -6.651 1.00 95.81 212 ALA A O 1
ATOM 1675 N N . MET A 1 213 ? 1.520 8.508 -6.418 1.00 93.56 213 MET A N 1
ATOM 1676 C CA . MET A 1 213 ? 2.487 9.600 -6.312 1.00 93.56 213 MET A CA 1
ATOM 1677 C C . MET A 1 213 ? 3.445 9.384 -5.126 1.00 93.56 213 MET A C 1
ATOM 1679 O O . MET A 1 213 ? 4.659 9.501 -5.273 1.00 93.56 213 MET A O 1
ATOM 1683 N N . ARG A 1 214 ? 2.918 8.977 -3.965 1.00 94.06 214 ARG A N 1
ATOM 1684 C CA . ARG A 1 214 ? 3.731 8.617 -2.796 1.00 94.06 214 ARG A CA 1
ATOM 1685 C C . ARG A 1 214 ? 4.656 7.431 -3.067 1.00 94.06 214 ARG A C 1
ATOM 1687 O O . ARG A 1 214 ? 5.810 7.487 -2.660 1.00 94.06 214 ARG A O 1
ATOM 1694 N N . ALA A 1 215 ? 4.187 6.394 -3.761 1.00 95.81 215 ALA A N 1
ATOM 1695 C CA . ALA A 1 215 ? 5.025 5.258 -4.146 1.00 95.81 215 ALA A CA 1
ATOM 1696 C C . ALA A 1 215 ? 6.235 5.703 -4.985 1.00 95.81 215 ALA A C 1
ATOM 1698 O O . ALA A 1 215 ? 7.351 5.274 -4.708 1.00 95.81 215 ALA A O 1
ATOM 1699 N N . PHE A 1 216 ? 6.042 6.615 -5.946 1.00 93.75 216 PHE A N 1
ATOM 1700 C CA . PHE A 1 216 ? 7.156 7.192 -6.703 1.00 93.75 216 PHE A CA 1
ATOM 1701 C C . PHE A 1 216 ? 8.140 7.952 -5.810 1.00 93.75 216 PHE A C 1
ATOM 1703 O O . PHE A 1 216 ? 9.345 7.728 -5.913 1.00 93.75 216 PHE A O 1
ATOM 1710 N N . PHE A 1 217 ? 7.652 8.822 -4.922 1.00 91.44 217 PHE A N 1
ATOM 1711 C CA . PHE A 1 217 ? 8.532 9.609 -4.053 1.00 91.44 217 PHE A CA 1
ATOM 1712 C C . PHE A 1 217 ? 9.312 8.745 -3.071 1.00 91.44 217 PHE A C 1
ATOM 1714 O O . PHE A 1 217 ? 10.529 8.865 -3.001 1.00 91.44 217 PHE A O 1
ATOM 1721 N N . LEU A 1 218 ? 8.649 7.810 -2.389 1.00 93.56 218 LEU A N 1
ATOM 1722 C CA . LEU A 1 218 ? 9.326 6.904 -1.463 1.00 93.56 218 LEU A CA 1
ATOM 1723 C C . LEU A 1 218 ? 10.362 6.030 -2.177 1.00 93.56 218 LEU A C 1
ATOM 1725 O O . LEU A 1 218 ? 11.424 5.789 -1.613 1.00 93.56 218 LEU A O 1
ATOM 1729 N N . ALA A 1 219 ? 10.100 5.617 -3.422 1.00 93.00 219 ALA A N 1
ATOM 1730 C CA . ALA A 1 219 ? 11.080 4.877 -4.210 1.00 93.00 219 ALA A CA 1
ATOM 1731 C C . ALA A 1 219 ? 12.364 5.689 -4.452 1.00 93.00 219 ALA A C 1
ATOM 1733 O O . ALA A 1 219 ? 13.452 5.128 -4.392 1.00 93.00 219 ALA A O 1
ATOM 1734 N N . MET A 1 220 ? 12.244 6.996 -4.711 1.00 90.00 220 MET A N 1
ATOM 1735 C CA . MET A 1 220 ? 13.386 7.895 -4.941 1.00 90.00 220 MET A CA 1
ATOM 1736 C C . MET A 1 220 ? 14.100 8.301 -3.648 1.00 90.00 220 MET A C 1
ATOM 1738 O O . MET A 1 220 ? 15.316 8.479 -3.631 1.00 90.00 220 MET A O 1
ATOM 1742 N N . ASP A 1 221 ? 13.343 8.481 -2.568 1.00 89.44 221 ASP A N 1
ATOM 1743 C CA . ASP A 1 221 ? 13.840 9.044 -1.314 1.00 89.44 221 ASP A CA 1
ATOM 1744 C C . ASP A 1 221 ? 14.449 8.014 -0.362 1.00 89.44 221 ASP A C 1
ATOM 1746 O O . ASP A 1 221 ? 15.230 8.384 0.520 1.00 89.44 221 ASP A O 1
ATOM 1750 N N . ILE A 1 222 ? 14.068 6.741 -0.497 1.00 91.75 222 ILE A N 1
ATOM 1751 C CA . ILE A 1 222 ? 14.437 5.685 0.445 1.00 91.75 222 ILE A CA 1
ATOM 1752 C C . ILE A 1 222 ? 15.320 4.665 -0.277 1.00 91.75 222 ILE A C 1
ATOM 1754 O O . ILE A 1 222 ? 14.832 3.979 -1.182 1.00 91.75 222 ILE A O 1
ATOM 1758 N N . PRO A 1 223 ? 16.612 4.559 0.107 1.00 89.31 223 PRO A N 1
ATOM 1759 C CA . PRO A 1 223 ? 17.617 3.790 -0.620 1.00 89.31 223 PRO A CA 1
ATOM 1760 C C . PRO A 1 223 ? 17.472 2.289 -0.348 1.00 89.31 223 PRO A C 1
ATOM 1762 O O . PRO A 1 223 ? 18.263 1.677 0.366 1.00 89.31 223 PRO A O 1
ATOM 1765 N N . GLU A 1 224 ? 16.444 1.6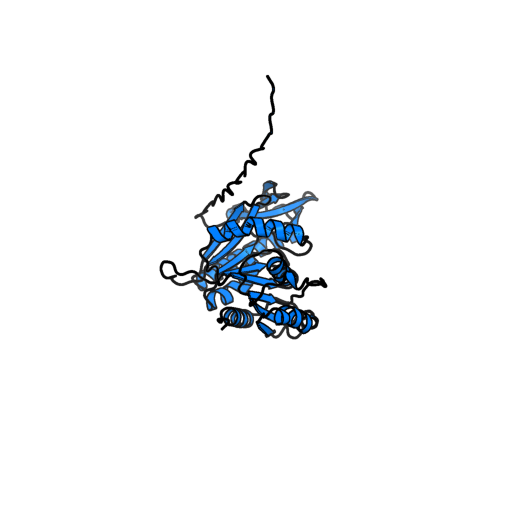98 -0.936 1.00 91.69 224 GLU A N 1
ATOM 1766 C CA . GLU A 1 224 ? 16.157 0.270 -0.903 1.00 91.69 224 GLU A CA 1
ATOM 1767 C C . GLU A 1 224 ? 16.151 -0.293 -2.323 1.00 91.69 224 GLU A C 1
ATOM 1769 O O . GLU A 1 224 ? 16.010 0.428 -3.317 1.00 91.69 224 GLU A O 1
ATOM 1774 N N . LYS A 1 225 ? 16.315 -1.612 -2.434 1.00 90.88 225 LYS A N 1
ATOM 1775 C CA . LYS A 1 225 ? 16.288 -2.298 -3.727 1.00 90.88 225 LYS A CA 1
ATOM 1776 C C . LYS A 1 225 ? 14.842 -2.549 -4.161 1.00 90.88 225 LYS A C 1
ATOM 1778 O O . LYS A 1 225 ? 14.348 -3.673 -4.106 1.00 90.88 225 LYS A O 1
ATOM 1783 N N . TRP A 1 226 ? 14.160 -1.490 -4.585 1.00 95.00 226 TRP A N 1
ATOM 1784 C CA . TRP A 1 226 ? 12.806 -1.580 -5.126 1.00 95.00 226 TRP A CA 1
ATOM 1785 C C . TRP A 1 226 ? 12.813 -2.330 -6.463 1.00 95.00 226 TRP A C 1
ATOM 1787 O O . TRP A 1 226 ? 13.499 -1.940 -7.404 1.00 95.00 226 TRP A O 1
ATOM 1797 N N . ALA A 1 227 ? 12.039 -3.409 -6.555 1.00 96.19 227 ALA A N 1
ATOM 1798 C CA . ALA A 1 227 ? 11.874 -4.194 -7.776 1.00 96.19 227 ALA A CA 1
ATOM 1799 C C . ALA A 1 227 ? 10.922 -3.515 -8.773 1.00 96.19 227 ALA A C 1
ATOM 1801 O O . ALA A 1 227 ? 11.009 -3.724 -9.988 1.00 96.19 227 ALA A O 1
ATOM 1802 N N . GLY A 1 228 ? 9.997 -2.692 -8.276 1.00 97.00 228 GLY A N 1
ATOM 1803 C CA . GLY A 1 228 ? 9.042 -2.023 -9.137 1.00 97.00 228 GLY A CA 1
ATOM 1804 C C . GLY A 1 228 ? 7.970 -1.209 -8.434 1.00 97.00 228 GLY A C 1
ATOM 1805 O O . GLY A 1 228 ? 7.894 -1.160 -7.206 1.00 97.00 228 GLY A O 1
ATOM 1806 N N . ILE A 1 229 ? 7.127 -0.586 -9.259 1.00 97.94 229 ILE A N 1
ATOM 1807 C CA . ILE A 1 229 ? 6.029 0.276 -8.826 1.00 97.94 229 ILE A CA 1
ATOM 1808 C C . ILE A 1 229 ? 4.721 -0.133 -9.512 1.00 97.94 229 ILE A C 1
ATOM 1810 O O . ILE A 1 229 ? 4.663 -0.249 -10.735 1.00 97.94 229 ILE A O 1
ATOM 1814 N N . TYR A 1 230 ? 3.658 -0.301 -8.729 1.00 98.56 230 TYR A N 1
ATOM 1815 C CA . TYR A 1 230 ? 2.273 -0.343 -9.201 1.00 98.56 230 TYR A CA 1
ATOM 1816 C C . TYR A 1 230 ? 1.622 1.032 -9.001 1.00 98.56 230 TYR A C 1
ATOM 1818 O O . TYR A 1 230 ? 1.311 1.424 -7.878 1.00 98.56 230 TYR A O 1
ATOM 1826 N N . ALA A 1 231 ? 1.402 1.779 -10.078 1.00 98.00 231 ALA A N 1
ATOM 1827 C CA . ALA A 1 231 ? 0.812 3.111 -10.017 1.00 98.00 231 ALA A CA 1
ATOM 1828 C C . ALA A 1 231 ? -0.555 3.121 -10.701 1.00 98.00 231 ALA A C 1
ATOM 1830 O O . ALA A 1 231 ? -0.637 3.071 -11.928 1.00 98.00 231 ALA A O 1
ATOM 1831 N N . ASN A 1 232 ? -1.627 3.220 -9.913 1.00 97.88 232 ASN A N 1
ATOM 1832 C CA . ASN A 1 232 ? -2.977 3.395 -10.434 1.00 97.88 232 ASN A CA 1
ATOM 1833 C C . ASN A 1 232 ? -3.406 4.865 -10.397 1.00 97.88 232 ASN A C 1
ATOM 1835 O O . ASN A 1 232 ? -3.387 5.479 -9.335 1.00 97.88 232 ASN A O 1
ATOM 1839 N N . GLY A 1 233 ? -3.774 5.450 -11.538 1.00 91.88 233 GLY A N 1
ATOM 1840 C CA . GLY A 1 233 ? -4.258 6.835 -11.608 1.00 91.88 233 GLY A CA 1
ATOM 1841 C C . GLY A 1 233 ? -3.258 7.873 -11.073 1.00 91.88 233 GLY A C 1
ATOM 1842 O O . GLY A 1 233 ? -3.653 8.938 -10.612 1.00 91.88 233 GLY A O 1
ATOM 1843 N N . GLY A 1 234 ? -1.963 7.549 -11.034 1.00 83.88 234 GLY A N 1
ATOM 1844 C CA . GLY A 1 234 ? -0.929 8.357 -10.386 1.00 83.88 234 GLY A CA 1
ATOM 1845 C C . GLY A 1 234 ? -0.148 9.253 -11.339 1.00 83.88 234 GLY A C 1
ATOM 1846 O O . GLY A 1 234 ? -0.036 8.967 -12.528 1.00 83.88 234 GLY A O 1
ATOM 1847 N N . ASN A 1 235 ? 0.465 10.302 -10.793 1.00 84.31 235 ASN A N 1
ATOM 1848 C CA . ASN A 1 235 ? 1.473 11.113 -11.478 1.00 84.31 235 ASN A CA 1
ATOM 1849 C C . ASN A 1 235 ? 2.610 11.494 -10.508 1.00 84.31 235 ASN A C 1
ATOM 1851 O O . ASN A 1 235 ? 2.634 11.042 -9.364 1.00 84.31 235 ASN A O 1
ATOM 1855 N N . LEU A 1 236 ? 3.553 12.320 -10.969 1.00 83.44 236 LEU A N 1
ATOM 1856 C CA . LEU A 1 236 ? 4.714 12.778 -10.188 1.00 83.44 236 LEU A CA 1
ATOM 1857 C C . LEU A 1 236 ? 4.501 14.129 -9.489 1.00 83.44 236 LEU A C 1
ATOM 1859 O O . LEU A 1 236 ? 5.466 14.767 -9.079 1.00 83.44 236 LEU A O 1
ATOM 1863 N N . GLY A 1 237 ? 3.262 14.618 -9.398 1.00 73.94 237 GLY A N 1
ATOM 1864 C CA . GLY A 1 237 ? 2.923 15.835 -8.657 1.00 73.94 237 GLY A CA 1
ATOM 1865 C C . GLY A 1 237 ? 3.563 17.125 -9.182 1.00 73.94 237 GLY A C 1
ATOM 1866 O O . GLY A 1 237 ? 3.703 18.076 -8.421 1.00 73.94 237 GLY A O 1
ATOM 1867 N N . GLY A 1 238 ? 3.986 17.167 -10.452 1.00 65.88 238 GLY A N 1
ATOM 1868 C CA . GLY A 1 238 ? 4.659 18.335 -11.039 1.00 65.88 238 GLY A CA 1
ATOM 1869 C C . GLY A 1 238 ? 6.077 18.582 -10.511 1.00 65.88 238 GLY A C 1
ATOM 1870 O O . GLY A 1 238 ? 6.610 19.675 -10.694 1.00 65.88 238 GLY A O 1
ATOM 1871 N N . ILE A 1 239 ? 6.687 17.594 -9.850 1.00 61.94 239 ILE A N 1
ATOM 1872 C CA . ILE A 1 239 ? 8.036 17.713 -9.295 1.00 61.94 239 ILE A CA 1
ATOM 1873 C C . ILE A 1 239 ? 9.084 17.561 -10.402 1.00 61.94 239 ILE A C 1
ATOM 1875 O O . ILE A 1 239 ? 9.011 16.654 -11.233 1.00 61.94 239 ILE A O 1
ATOM 1879 N N . ASN A 1 240 ? 10.093 18.436 -10.374 1.00 64.62 240 ASN A N 1
ATOM 1880 C CA . ASN A 1 240 ? 11.317 18.254 -11.147 1.00 64.62 240 ASN A CA 1
ATOM 1881 C C . ASN A 1 240 ? 12.092 17.074 -10.568 1.00 64.62 240 ASN A C 1
ATOM 1883 O O . ASN A 1 240 ? 12.630 17.153 -9.465 1.00 64.62 240 ASN A O 1
ATOM 1887 N N . ILE A 1 241 ? 12.129 15.980 -11.314 1.00 68.19 241 ILE A N 1
ATOM 1888 C CA . ILE A 1 241 ? 12.843 14.780 -10.909 1.00 68.19 241 ILE A CA 1
ATOM 1889 C C . ILE A 1 241 ? 14.345 15.046 -11.009 1.00 68.19 241 ILE A C 1
ATOM 1891 O O . ILE A 1 241 ? 14.842 15.418 -12.073 1.00 68.19 241 ILE A O 1
ATOM 1895 N N . ASP A 1 242 ? 15.073 14.847 -9.912 1.00 71.00 242 ASP A N 1
ATOM 1896 C CA . ASP A 1 242 ? 16.528 14.768 -9.978 1.00 71.00 242 ASP A CA 1
ATOM 1897 C C . ASP A 1 242 ? 16.903 13.405 -10.567 1.00 71.00 242 ASP A C 1
ATOM 1899 O O . ASP A 1 242 ? 16.718 12.363 -9.942 1.00 71.00 242 ASP A O 1
ATOM 1903 N N . ASP A 1 243 ? 17.458 13.409 -11.777 1.00 67.12 243 ASP A N 1
ATOM 1904 C CA . ASP A 1 243 ? 17.928 12.206 -12.470 1.00 67.12 243 ASP A CA 1
ATOM 1905 C C . ASP A 1 243 ? 18.881 11.342 -11.613 1.00 67.12 243 ASP A C 1
ATOM 1907 O O . ASP A 1 243 ? 19.047 10.153 -11.874 1.00 67.12 243 ASP A O 1
ATOM 1911 N N . ARG A 1 244 ? 19.533 11.905 -10.590 1.00 62.28 244 ARG A N 1
ATOM 1912 C CA . ARG A 1 244 ? 20.455 11.165 -9.715 1.00 62.28 244 ARG A CA 1
ATOM 1913 C C . ARG A 1 244 ? 19.751 10.322 -8.654 1.00 62.28 244 ARG A C 1
ATOM 1915 O O . ARG A 1 244 ? 20.389 9.422 -8.112 1.00 62.28 244 ARG A O 1
ATOM 1922 N N . THR A 1 245 ? 18.488 10.607 -8.340 1.00 70.81 245 THR A N 1
ATOM 1923 C CA . THR A 1 245 ? 17.739 9.937 -7.264 1.00 70.81 245 THR A CA 1
ATOM 1924 C C . THR A 1 245 ? 16.786 8.862 -7.778 1.00 70.81 245 THR A C 1
ATOM 1926 O O . THR A 1 245 ? 16.208 8.124 -6.985 1.00 70.81 245 THR A O 1
ATOM 1929 N N . LEU A 1 246 ? 16.634 8.728 -9.100 1.00 76.88 246 LEU A N 1
ATOM 1930 C CA . LEU A 1 246 ? 15.753 7.723 -9.678 1.00 76.88 246 LEU A CA 1
ATOM 1931 C C . LEU A 1 246 ? 16.319 6.303 -9.509 1.00 76.88 246 LEU A C 1
ATOM 1933 O O . LEU A 1 246 ? 17.448 6.033 -9.939 1.00 76.88 246 LEU A O 1
ATOM 1937 N N . PRO A 1 247 ? 15.538 5.361 -8.942 1.00 77.38 247 PRO A N 1
ATOM 1938 C CA . PRO A 1 247 ? 15.957 3.972 -8.862 1.00 77.38 247 PRO A CA 1
ATOM 1939 C C . PRO A 1 247 ? 16.096 3.375 -10.260 1.00 77.38 247 PRO A C 1
ATOM 1941 O O . PRO A 1 247 ? 15.274 3.606 -11.152 1.00 77.38 247 PRO A O 1
ATOM 1944 N N . ARG A 1 248 ? 17.151 2.585 -10.441 1.00 82.62 248 ARG A N 1
ATOM 1945 C CA . ARG A 1 248 ? 17.476 1.949 -11.720 1.00 82.62 248 ARG A CA 1
ATOM 1946 C C . ARG A 1 248 ? 16.833 0.574 -11.816 1.00 82.62 248 ARG A C 1
ATOM 1948 O O . ARG A 1 248 ? 16.659 -0.099 -10.805 1.00 82.62 248 ARG A O 1
ATOM 1955 N N . ASN A 1 249 ? 16.569 0.137 -13.046 1.00 85.75 249 ASN A N 1
ATOM 1956 C CA . ASN A 1 249 ? 16.162 -1.237 -13.360 1.00 85.75 249 ASN A CA 1
ATOM 1957 C C . ASN A 1 249 ? 14.897 -1.696 -12.607 1.00 85.75 249 ASN A C 1
ATOM 1959 O O . ASN A 1 249 ? 14.845 -2.807 -12.091 1.00 85.75 249 ASN A O 1
ATOM 1963 N N . MET A 1 250 ? 13.878 -0.836 -12.534 1.00 92.69 250 MET A N 1
ATOM 1964 C CA . MET A 1 250 ? 12.566 -1.180 -11.975 1.00 92.69 250 MET A CA 1
ATOM 1965 C C . MET A 1 250 ? 11.586 -1.636 -13.058 1.00 92.69 250 MET A C 1
ATOM 1967 O O . MET A 1 250 ? 11.658 -1.188 -14.203 1.00 92.69 250 MET A O 1
ATOM 1971 N N . ARG A 1 251 ? 10.593 -2.448 -12.682 1.00 95.81 251 ARG A N 1
ATOM 1972 C CA . ARG A 1 251 ? 9.361 -2.611 -13.471 1.00 95.81 251 ARG A CA 1
ATOM 1973 C C . ARG A 1 251 ? 8.280 -1.664 -12.970 1.00 95.81 251 ARG A C 1
ATOM 1975 O O . ARG A 1 251 ? 7.954 -1.678 -11.791 1.00 95.81 251 ARG A O 1
ATOM 1982 N N . ILE A 1 252 ? 7.678 -0.875 -13.850 1.00 96.88 252 ILE A N 1
ATOM 1983 C CA . ILE A 1 252 ? 6.614 0.066 -13.477 1.00 96.88 252 ILE A CA 1
ATOM 1984 C C . ILE A 1 252 ? 5.346 -0.266 -14.251 1.00 96.88 252 ILE A C 1
ATOM 1986 O O . ILE A 1 252 ? 5.330 -0.205 -15.479 1.00 96.88 252 ILE A O 1
ATOM 1990 N N . ALA A 1 253 ? 4.288 -0.624 -13.531 1.00 98.12 253 ALA A N 1
ATOM 1991 C CA . ALA A 1 253 ? 2.959 -0.811 -14.088 1.00 98.12 253 ALA A CA 1
ATOM 1992 C C . ALA A 1 253 ? 2.141 0.465 -13.858 1.00 98.12 253 ALA A C 1
ATOM 1994 O O . ALA A 1 253 ? 1.755 0.756 -12.726 1.00 98.12 253 ALA A O 1
ATOM 1995 N N . LEU A 1 254 ? 1.882 1.215 -14.929 1.00 98.19 254 LEU A N 1
ATOM 1996 C CA . LEU A 1 254 ? 0.951 2.343 -14.938 1.00 98.19 254 LEU A CA 1
ATOM 1997 C C . LEU A 1 254 ? -0.431 1.804 -15.315 1.00 98.19 254 LEU A C 1
ATOM 1999 O O . LEU A 1 254 ? -0.608 1.312 -16.428 1.00 98.19 254 LEU A O 1
ATOM 2003 N N . VAL A 1 255 ? -1.389 1.843 -14.391 1.00 98.25 255 VAL A N 1
ATOM 2004 C CA . VAL A 1 255 ? -2.697 1.188 -14.547 1.00 98.25 255 VAL A CA 1
ATOM 2005 C C . VAL A 1 255 ? -3.816 2.205 -14.388 1.00 98.25 255 VAL A C 1
ATOM 2007 O O . VAL A 1 255 ? -4.157 2.576 -13.272 1.00 98.25 255 VAL A O 1
ATOM 2010 N N . ASN A 1 256 ? -4.431 2.639 -15.479 1.00 97.31 256 ASN A N 1
ATOM 2011 C CA . ASN A 1 256 ? -5.415 3.723 -15.445 1.00 97.31 256 ASN A CA 1
ATOM 2012 C C . ASN A 1 256 ? -6.752 3.298 -16.048 1.00 97.31 256 ASN A C 1
ATOM 2014 O O . ASN A 1 256 ? -6.809 2.406 -16.895 1.00 97.31 256 ASN A O 1
ATOM 2018 N N . GLY A 1 257 ? -7.828 3.962 -15.631 1.00 94.25 257 GLY A N 1
ATOM 2019 C CA . GLY A 1 257 ? -9.077 3.909 -16.379 1.00 94.25 257 GLY A CA 1
ATOM 2020 C C . GLY A 1 257 ? -8.881 4.548 -17.756 1.00 94.25 257 GLY A C 1
ATOM 2021 O O . GLY A 1 257 ? -8.117 5.504 -17.895 1.00 94.25 257 GLY A O 1
ATOM 2022 N N . ASP A 1 258 ? -9.556 4.058 -18.788 1.00 96.38 258 ASP A N 1
ATOM 2023 C CA . ASP A 1 258 ? -9.503 4.622 -20.142 1.00 96.38 258 ASP A CA 1
ATOM 2024 C C . ASP A 1 258 ? -9.961 6.094 -20.200 1.00 96.38 258 ASP A C 1
ATOM 2026 O O . ASP A 1 258 ? -9.513 6.853 -21.059 1.00 96.38 258 ASP A O 1
ATOM 2030 N N . LYS A 1 259 ? -10.781 6.524 -19.233 1.00 94.25 259 LYS A N 1
ATOM 2031 C CA . LYS A 1 259 ? -11.282 7.900 -19.065 1.00 94.25 259 LYS A CA 1
ATOM 2032 C C . LYS A 1 259 ? -10.622 8.646 -17.900 1.00 94.25 259 LYS A C 1
ATOM 2034 O O . LYS A 1 259 ? -11.108 9.697 -17.487 1.00 94.25 259 LYS A O 1
ATOM 2039 N N . ASP A 1 260 ? -9.554 8.103 -17.322 1.00 94.56 260 ASP A N 1
ATOM 2040 C CA . ASP A 1 260 ? -8.841 8.732 -16.211 1.00 94.56 260 ASP A CA 1
ATOM 2041 C C . ASP A 1 260 ? -8.040 9.958 -16.687 1.00 94.56 260 ASP A C 1
ATOM 2043 O O . ASP A 1 260 ? -7.303 9.902 -17.675 1.00 94.56 260 ASP A O 1
ATOM 2047 N N . PHE A 1 261 ? -8.128 11.068 -15.950 1.00 91.25 261 PHE A N 1
ATOM 2048 C CA . PHE A 1 261 ? -7.318 12.262 -16.211 1.00 91.25 261 PHE A CA 1
ATOM 2049 C C . PHE A 1 261 ? -5.813 11.978 -16.078 1.00 91.25 261 PHE A C 1
ATOM 2051 O O . PHE A 1 261 ? -4.993 12.663 -16.699 1.00 91.25 261 PHE A O 1
ATOM 2058 N N . ALA A 1 262 ? -5.440 10.948 -15.308 1.00 92.44 262 ALA A N 1
ATOM 2059 C CA . ALA A 1 262 ? -4.062 10.514 -15.125 1.00 92.44 262 ALA A CA 1
ATOM 2060 C C . ALA A 1 262 ? -3.387 10.064 -16.436 1.00 92.44 262 ALA A C 1
ATOM 2062 O O . ALA A 1 262 ? -2.160 10.091 -16.533 1.00 92.44 262 ALA A O 1
ATOM 2063 N N . ASN A 1 263 ? -4.168 9.719 -17.470 1.00 94.75 263 ASN A N 1
ATOM 2064 C CA . ASN A 1 263 ? -3.648 9.359 -18.792 1.00 94.75 263 ASN A CA 1
ATOM 2065 C C . ASN A 1 263 ? -2.821 10.480 -19.436 1.00 94.75 263 ASN A C 1
ATOM 2067 O O . ASN A 1 263 ? -1.884 10.193 -20.174 1.00 94.75 263 ASN A O 1
ATOM 2071 N N . SER A 1 264 ? -3.089 11.743 -19.089 1.00 94.06 264 SER A N 1
ATOM 2072 C CA . SER A 1 264 ? -2.304 12.891 -19.564 1.00 94.06 264 SER A CA 1
ATOM 2073 C C . SER A 1 264 ? -0.852 12.918 -19.058 1.00 94.06 264 SER A C 1
ATOM 2075 O O . SER A 1 264 ? -0.028 13.640 -19.615 1.00 94.06 264 SER A O 1
ATOM 2077 N N . TYR A 1 265 ? -0.514 12.122 -18.034 1.00 92.12 265 TYR A N 1
ATOM 2078 C CA . TYR A 1 265 ? 0.831 12.054 -17.448 1.00 92.12 265 TYR A CA 1
ATOM 2079 C C . TYR A 1 265 ? 1.605 10.784 -17.822 1.00 92.12 265 TYR A C 1
ATOM 2081 O O . TYR A 1 265 ? 2.765 10.650 -17.442 1.00 92.12 265 TYR A O 1
ATOM 2089 N N . VAL A 1 266 ? 0.996 9.840 -18.545 1.00 93.81 266 VAL A N 1
ATOM 2090 C CA . VAL A 1 266 ? 1.614 8.534 -18.833 1.00 93.81 266 VAL A CA 1
ATOM 2091 C C . VAL A 1 266 ? 2.942 8.687 -19.569 1.00 93.81 266 VAL A C 1
ATOM 2093 O O . VAL A 1 266 ? 3.930 8.070 -19.167 1.00 93.81 266 VAL A O 1
ATOM 2096 N N . ASP A 1 267 ? 2.989 9.529 -20.600 1.00 92.81 267 ASP A N 1
ATOM 2097 C CA . ASP A 1 267 ? 4.190 9.701 -21.420 1.00 92.81 267 ASP A CA 1
ATOM 2098 C C . ASP A 1 267 ? 5.333 10.336 -20.625 1.00 92.81 267 ASP A C 1
ATOM 2100 O O . ASP A 1 267 ? 6.472 9.874 -20.696 1.00 92.81 267 ASP A O 1
ATOM 2104 N N . SER A 1 268 ? 5.037 11.354 -19.811 1.00 89.56 268 SER A N 1
ATOM 2105 C CA . SER A 1 268 ? 6.055 12.042 -19.011 1.00 89.56 268 SER A CA 1
ATOM 2106 C C . SER A 1 268 ? 6.602 11.156 -17.890 1.00 89.56 268 SER A C 1
ATOM 2108 O O . SER A 1 268 ? 7.817 11.101 -17.698 1.00 89.56 268 SER A O 1
ATOM 2110 N N . VAL A 1 269 ? 5.737 10.403 -17.201 1.00 89.94 269 VAL A N 1
ATOM 2111 C CA . VAL A 1 269 ? 6.147 9.410 -16.193 1.00 89.94 269 VAL A CA 1
ATOM 2112 C C . VAL A 1 269 ? 6.986 8.308 -16.842 1.00 89.94 269 VAL A C 1
ATOM 2114 O O . VAL A 1 269 ? 8.049 7.956 -16.333 1.00 89.94 269 VAL A O 1
ATOM 2117 N N . SER A 1 270 ? 6.537 7.775 -17.981 1.00 92.94 270 SER A N 1
ATOM 2118 C CA . SER A 1 270 ? 7.238 6.691 -18.676 1.00 92.94 270 SER A CA 1
ATOM 2119 C C . SER A 1 270 ? 8.629 7.129 -19.118 1.00 92.94 270 SER A C 1
ATOM 2121 O O . SER A 1 270 ? 9.609 6.460 -18.790 1.00 92.94 270 SER A O 1
ATOM 2123 N N . ALA A 1 271 ? 8.728 8.282 -19.784 1.00 90.75 271 ALA A N 1
ATOM 2124 C CA . ALA A 1 271 ? 9.993 8.823 -20.266 1.00 90.75 271 ALA A CA 1
ATOM 2125 C C . ALA A 1 271 ? 10.986 9.075 -19.123 1.00 90.75 271 ALA A C 1
ATOM 2127 O O . ALA A 1 271 ? 12.167 8.741 -19.252 1.00 90.75 271 ALA A O 1
ATOM 2128 N N . ALA A 1 272 ? 10.505 9.608 -17.994 1.00 88.00 272 ALA A N 1
ATOM 2129 C CA . ALA A 1 272 ? 11.331 9.849 -16.819 1.00 88.00 272 ALA A CA 1
ATOM 2130 C C . ALA A 1 272 ? 12.007 8.569 -16.318 1.00 88.00 272 ALA A C 1
ATOM 2132 O O . ALA A 1 272 ? 13.218 8.550 -16.142 1.00 88.00 272 ALA A O 1
ATOM 2133 N N . PHE A 1 273 ? 11.259 7.480 -16.138 1.00 89.62 273 PHE A N 1
ATOM 2134 C CA . PHE A 1 273 ? 11.820 6.242 -15.594 1.00 89.62 273 PHE A CA 1
ATOM 2135 C C . PHE A 1 273 ? 12.566 5.395 -16.635 1.00 89.62 273 PHE A C 1
ATOM 2137 O O . PHE A 1 273 ? 13.586 4.782 -16.311 1.00 89.62 273 PHE A O 1
ATOM 2144 N N . GLN A 1 274 ? 12.119 5.379 -17.894 1.00 92.00 274 GLN A N 1
ATOM 2145 C CA . GLN A 1 274 ? 12.790 4.635 -18.969 1.00 92.00 274 GLN A CA 1
ATOM 2146 C C . GLN A 1 274 ? 14.210 5.143 -19.227 1.00 92.00 274 GLN A C 1
ATOM 2148 O O . GLN A 1 274 ? 15.113 4.341 -19.466 1.00 92.00 274 GLN A O 1
ATOM 2153 N N . LYS A 1 275 ? 14.444 6.457 -19.091 1.00 88.50 275 LYS A N 1
ATOM 2154 C CA . LYS A 1 275 ? 15.787 7.055 -19.168 1.00 88.50 275 LYS A CA 1
ATOM 2155 C C . LYS A 1 275 ? 16.776 6.439 -18.164 1.00 88.50 275 LYS A C 1
ATOM 2157 O O . LYS A 1 275 ? 17.981 6.446 -18.409 1.00 88.50 275 LYS A O 1
ATOM 2162 N N . HIS A 1 276 ? 16.277 5.867 -17.067 1.00 86.00 276 HIS A N 1
ATOM 2163 C CA . HIS A 1 276 ? 17.071 5.242 -16.003 1.00 86.00 276 HIS A CA 1
ATOM 2164 C C . HIS A 1 276 ? 17.023 3.711 -16.016 1.00 86.00 276 HIS A C 1
ATOM 2166 O O . HIS A 1 276 ? 17.381 3.062 -15.032 1.00 86.00 276 HIS A O 1
ATOM 2172 N N . GLY A 1 277 ? 16.621 3.124 -17.145 1.00 89.44 277 GLY A N 1
ATOM 2173 C CA . GLY A 1 277 ? 16.614 1.676 -17.348 1.00 89.44 277 GLY A CA 1
ATOM 2174 C C . GLY A 1 277 ? 15.399 0.968 -16.752 1.00 89.44 277 GLY A C 1
ATOM 2175 O O . GLY A 1 277 ? 15.384 -0.259 -16.694 1.00 89.44 277 GLY A O 1
ATOM 2176 N N . ALA A 1 278 ? 14.374 1.701 -16.305 1.00 92.06 278 ALA A N 1
ATOM 2177 C CA . ALA A 1 278 ? 13.120 1.068 -15.929 1.00 92.06 278 ALA A CA 1
ATOM 2178 C C . ALA A 1 278 ? 12.391 0.527 -17.167 1.00 92.06 278 ALA A C 1
ATOM 2180 O O . ALA A 1 278 ? 12.351 1.161 -18.224 1.00 92.06 278 ALA A O 1
ATOM 2181 N N . ILE A 1 279 ? 11.736 -0.617 -17.006 1.00 95.19 279 ILE A N 1
ATOM 2182 C CA . ILE A 1 279 ? 10.769 -1.121 -17.975 1.00 95.19 279 ILE A CA 1
ATOM 2183 C C . ILE A 1 279 ? 9.402 -0.630 -17.514 1.00 95.19 279 ILE A C 1
ATOM 2185 O O . ILE A 1 279 ? 9.010 -0.877 -16.375 1.00 95.19 279 ILE A O 1
ATOM 2189 N N . VAL A 1 280 ? 8.668 0.053 -18.389 1.00 95.62 280 VAL A N 1
ATOM 2190 C CA . VAL A 1 280 ? 7.344 0.606 -18.081 1.00 95.62 280 VAL A CA 1
ATOM 2191 C C . VAL A 1 280 ? 6.291 -0.113 -18.917 1.00 95.62 280 VAL A C 1
ATOM 2193 O O . VAL A 1 280 ? 6.465 -0.286 -20.123 1.00 95.62 280 VAL A O 1
ATOM 2196 N N . SER A 1 281 ? 5.199 -0.540 -18.286 1.00 97.44 281 SER A N 1
ATOM 2197 C CA . SER A 1 281 ? 4.005 -1.036 -18.966 1.00 97.44 281 SER A CA 1
ATOM 2198 C C . SER A 1 281 ? 2.812 -0.180 -18.598 1.00 97.44 281 SER A C 1
ATOM 2200 O O . SER A 1 281 ? 2.490 -0.003 -17.427 1.00 97.44 281 SER A O 1
ATOM 2202 N N . VAL A 1 282 ? 2.136 0.301 -19.635 1.00 97.62 282 VAL A N 1
ATOM 2203 C CA . VAL A 1 282 ? 0.872 1.021 -19.526 1.00 97.62 282 VAL A CA 1
ATOM 2204 C C . VAL A 1 282 ? -0.263 0.026 -19.728 1.00 97.62 282 VAL A C 1
ATOM 2206 O O . VAL A 1 282 ? -0.257 -0.754 -20.683 1.00 97.62 282 VAL A O 1
ATOM 2209 N N . MET A 1 283 ? -1.222 0.019 -18.812 1.00 97.81 283 MET A N 1
ATOM 2210 C CA . MET A 1 283 ? -2.393 -0.846 -18.841 1.00 97.81 283 MET A CA 1
ATOM 2211 C C . MET A 1 283 ? -3.641 -0.005 -18.611 1.00 97.81 283 MET A C 1
ATOM 2213 O O . MET A 1 283 ? -3.699 0.781 -17.670 1.00 97.81 283 MET A O 1
ATOM 2217 N N . ALA A 1 284 ? -4.645 -0.201 -19.458 1.00 96.31 284 ALA A N 1
ATOM 2218 C CA . ALA A 1 284 ? -5.942 0.437 -19.309 1.00 96.31 284 ALA A CA 1
ATOM 2219 C C . ALA A 1 284 ? -6.998 -0.567 -18.830 1.00 96.31 284 ALA A C 1
ATOM 2221 O O . ALA A 1 284 ? -6.913 -1.763 -19.135 1.00 96.31 284 ALA A O 1
ATOM 2222 N N . PHE A 1 285 ? -8.004 -0.072 -18.117 1.00 95.19 285 PHE A N 1
ATOM 2223 C CA . PHE A 1 285 ? -9.267 -0.763 -17.858 1.00 95.19 285 PHE A CA 1
ATOM 2224 C C . PHE A 1 285 ? -10.433 0.181 -18.166 1.00 95.19 285 PHE A C 1
ATOM 2226 O O . PHE A 1 285 ? -10.251 1.393 -18.210 1.00 95.19 285 PHE A O 1
ATOM 2233 N N . GLU A 1 286 ? -11.629 -0.356 -18.389 1.00 94.44 286 GLU A N 1
ATOM 2234 C CA . GLU A 1 286 ? -12.812 0.481 -18.601 1.00 94.44 286 GLU A CA 1
ATOM 2235 C C . GLU A 1 286 ? -13.184 1.214 -17.303 1.00 94.44 286 GLU A C 1
ATOM 2237 O O . GLU A 1 286 ? -13.509 0.581 -16.296 1.00 94.44 286 GLU A O 1
ATOM 2242 N N . GLY A 1 287 ? -13.122 2.547 -17.309 1.00 90.56 287 GLY A N 1
ATOM 2243 C CA . GLY A 1 287 ? -13.436 3.349 -16.130 1.00 90.56 287 GLY A CA 1
ATOM 2244 C C . GLY A 1 287 ? -12.773 4.722 -16.110 1.00 90.56 287 GLY A C 1
ATOM 2245 O O . GLY A 1 287 ? -11.975 5.082 -16.970 1.00 90.56 287 GLY A O 1
ATOM 2246 N N . ALA A 1 288 ? -13.125 5.510 -15.097 1.00 92.31 288 ALA A N 1
ATOM 2247 C CA . ALA A 1 288 ? -12.523 6.816 -14.840 1.00 92.31 288 ALA A CA 1
ATOM 2248 C C . ALA A 1 288 ? -11.425 6.703 -13.763 1.00 92.31 288 ALA A C 1
ATOM 2250 O O . ALA A 1 288 ? -10.732 5.691 -13.667 1.00 92.31 288 ALA A O 1
ATOM 2251 N N . HIS A 1 289 ? -11.274 7.740 -12.940 1.00 90.31 289 HIS A N 1
ATOM 2252 C CA . HIS A 1 289 ? -10.314 7.777 -11.844 1.00 90.31 289 HIS A CA 1
ATOM 2253 C C . HIS A 1 289 ? -10.784 6.942 -10.645 1.00 90.31 289 HIS A C 1
ATOM 2255 O O . HIS A 1 289 ? -11.462 7.438 -9.744 1.00 90.31 289 HIS A O 1
ATOM 2261 N N . GLN A 1 290 ? -10.451 5.653 -10.658 1.00 86.19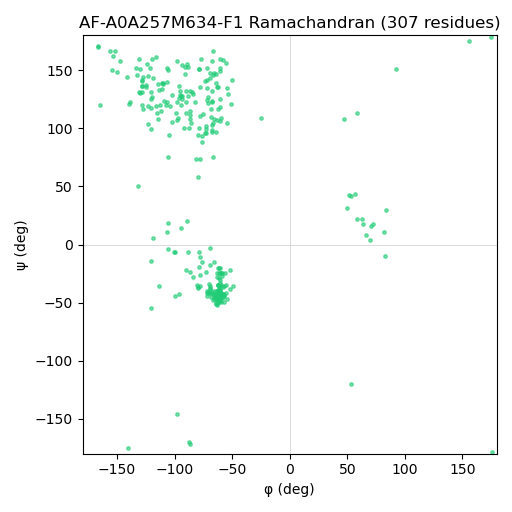 290 GLN A N 1
ATOM 2262 C CA . GLN A 1 290 ? -10.850 4.689 -9.634 1.00 86.19 290 GLN A CA 1
ATOM 2263 C C . GLN A 1 290 ? -9.831 3.553 -9.499 1.00 86.19 290 GLN A C 1
ATOM 2265 O O . GLN A 1 290 ? -8.983 3.352 -10.371 1.00 86.19 290 GLN A O 1
ATOM 2270 N N . THR A 1 291 ? -9.950 2.773 -8.421 1.00 90.56 291 THR A N 1
ATOM 2271 C CA . THR A 1 291 ? -9.187 1.528 -8.271 1.00 90.56 291 THR A CA 1
ATOM 2272 C C . THR A 1 291 ? -9.575 0.547 -9.390 1.00 90.56 291 THR A C 1
ATOM 2274 O O . THR A 1 291 ? -10.771 0.410 -9.662 1.00 90.56 291 THR A O 1
ATOM 2277 N N . PRO A 1 292 ? -8.624 -0.148 -10.047 1.00 92.81 292 PRO A N 1
ATOM 2278 C CA . PRO A 1 292 ? -8.943 -1.031 -11.163 1.00 92.81 292 PRO A CA 1
ATOM 2279 C C . PRO A 1 292 ? -9.751 -2.240 -10.688 1.00 92.81 292 PRO A C 1
ATOM 2281 O O . PRO A 1 292 ? -9.623 -2.632 -9.527 1.00 92.81 292 PRO A O 1
ATOM 2284 N N . PRO A 1 293 ? -10.514 -2.910 -11.565 1.00 93.62 293 PRO A N 1
ATOM 2285 C CA . PRO A 1 293 ? -11.072 -4.215 -11.235 1.00 93.62 293 PRO A CA 1
ATOM 2286 C C . PRO A 1 293 ? -9.950 -5.227 -10.951 1.00 93.62 293 PRO A C 1
ATOM 2288 O O . PRO A 1 293 ? -8.857 -5.144 -11.522 1.00 93.62 293 PRO A O 1
ATOM 2291 N N . SER A 1 294 ? -10.244 -6.228 -10.118 1.00 93.81 294 SER A N 1
ATOM 2292 C CA . SER A 1 294 ? -9.315 -7.293 -9.697 1.00 93.81 294 SER A CA 1
ATOM 2293 C C . SER A 1 294 ? -8.570 -7.963 -10.867 1.00 93.81 294 SER A C 1
ATOM 2295 O O . SER A 1 294 ? -7.372 -8.245 -10.786 1.00 93.81 294 SER A O 1
ATOM 2297 N N . SER A 1 295 ? -9.222 -8.121 -12.025 1.00 96.00 295 SER A N 1
ATOM 2298 C CA . SER A 1 295 ? -8.603 -8.663 -13.244 1.00 96.0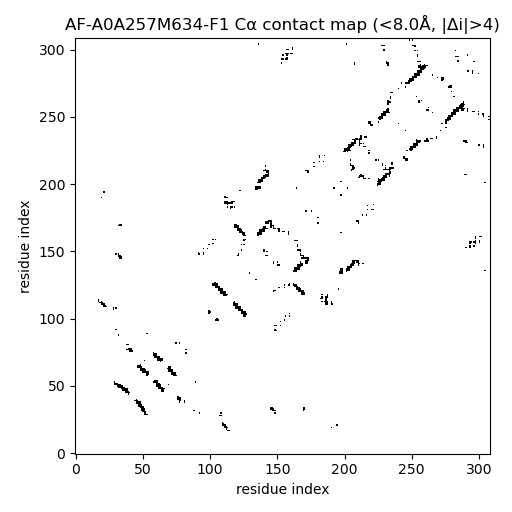0 295 SER A CA 1
ATOM 2299 C C . SER A 1 295 ? -7.478 -7.780 -13.807 1.00 96.00 295 SER A C 1
ATOM 2301 O O . SER A 1 295 ? -6.424 -8.292 -14.199 1.00 96.00 295 SER A O 1
ATOM 2303 N N . ALA A 1 296 ? -7.661 -6.457 -13.818 1.00 97.56 296 ALA A N 1
ATOM 2304 C CA . ALA A 1 296 ? -6.651 -5.503 -14.268 1.00 97.56 296 ALA A CA 1
ATOM 2305 C C . ALA A 1 296 ? -5.486 -5.418 -13.272 1.00 97.56 296 ALA A C 1
ATOM 2307 O O . ALA A 1 296 ? -4.324 -5.434 -13.683 1.00 97.56 296 ALA A O 1
ATOM 2308 N N . GLN A 1 297 ? -5.786 -5.427 -11.970 1.00 98.31 297 GLN A N 1
ATOM 2309 C CA . GLN A 1 297 ? -4.768 -5.487 -10.919 1.00 98.31 297 GLN A CA 1
ATOM 2310 C C . GLN A 1 297 ? -3.927 -6.766 -11.026 1.00 98.31 297 GLN A C 1
ATOM 2312 O O . GLN A 1 297 ? -2.700 -6.706 -11.058 1.00 98.31 297 GLN A O 1
ATOM 2317 N N . THR A 1 298 ? -4.573 -7.926 -11.186 1.00 98.38 298 THR A N 1
ATOM 2318 C CA . THR A 1 298 ? -3.903 -9.225 -11.352 1.00 98.38 298 THR A CA 1
ATOM 2319 C C . THR A 1 298 ? -2.974 -9.218 -12.563 1.00 98.38 298 THR A C 1
ATOM 2321 O O . THR A 1 298 ? -1.848 -9.711 -12.492 1.00 98.38 298 THR A O 1
ATOM 2324 N N . LYS A 1 299 ? -3.414 -8.643 -13.690 1.00 98.19 299 LYS A N 1
ATOM 2325 C CA . LYS A 1 299 ? -2.578 -8.496 -14.890 1.00 98.19 299 LYS A CA 1
ATOM 2326 C C . LYS A 1 299 ? -1.334 -7.649 -14.605 1.00 98.19 299 LYS A C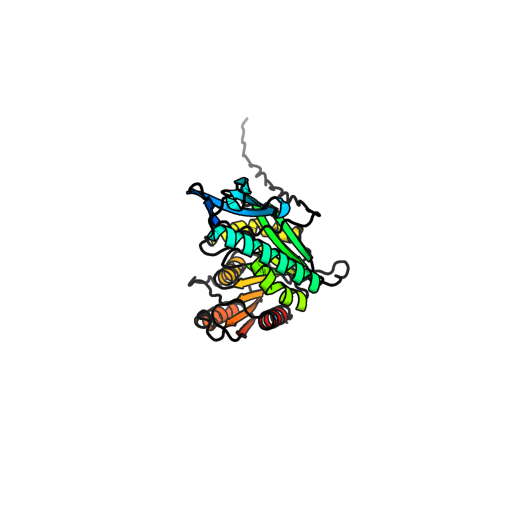 1
ATOM 2328 O O . LYS A 1 299 ? -0.238 -8.036 -15.014 1.00 98.19 299 LYS A O 1
ATOM 2333 N N . ALA A 1 300 ? -1.495 -6.540 -13.888 1.00 98.38 300 ALA A N 1
ATOM 2334 C CA . ALA A 1 300 ? -0.393 -5.669 -13.499 1.00 98.38 300 ALA A CA 1
ATOM 2335 C C . ALA A 1 300 ? 0.587 -6.370 -12.551 1.00 98.38 300 ALA A C 1
ATOM 2337 O O . ALA A 1 300 ? 1.792 -6.363 -12.799 1.00 98.38 300 ALA A O 1
ATOM 2338 N N . PHE A 1 301 ? 0.082 -7.057 -11.525 1.00 98.44 301 PHE A N 1
ATOM 2339 C CA . PHE A 1 301 ? 0.908 -7.788 -10.565 1.00 98.44 301 PHE A CA 1
ATOM 2340 C C . PHE A 1 301 ? 1.681 -8.926 -11.242 1.00 98.44 301 PHE A C 1
ATOM 2342 O O . PHE A 1 301 ? 2.894 -9.030 -11.076 1.00 98.44 301 PHE A O 1
ATOM 2349 N N . LYS A 1 302 ? 1.033 -9.716 -12.111 1.00 97.94 302 LYS A N 1
ATOM 2350 C CA . LYS A 1 302 ? 1.716 -10.745 -12.919 1.00 97.94 302 LYS A CA 1
ATOM 2351 C C . LYS A 1 302 ? 2.826 -10.163 -13.786 1.00 97.94 302 LYS A C 1
ATOM 2353 O O . LYS A 1 302 ? 3.840 -10.816 -14.005 1.00 97.94 302 LYS A O 1
ATOM 2358 N N . TRP A 1 303 ? 2.628 -8.964 -14.323 1.00 97.81 303 TRP A N 1
ATOM 2359 C CA . TRP A 1 303 ? 3.636 -8.309 -15.144 1.00 97.81 303 TRP A CA 1
ATOM 2360 C C . TRP A 1 303 ? 4.826 -7.805 -14.316 1.00 97.81 303 TRP A C 1
ATOM 2362 O O . TRP A 1 303 ? 5.964 -7.976 -14.752 1.00 97.81 303 TRP A O 1
ATOM 2372 N N . LEU A 1 304 ? 4.578 -7.252 -13.122 1.00 97.56 304 LEU A N 1
ATOM 2373 C CA . LEU A 1 304 ? 5.620 -6.794 -12.193 1.00 97.56 304 LEU A CA 1
ATOM 2374 C C . LEU A 1 304 ? 6.536 -7.928 -11.720 1.00 97.56 304 LEU A C 1
ATOM 2376 O O . LEU A 1 304 ? 7.732 -7.713 -11.543 1.00 97.56 304 LEU A O 1
ATOM 2380 N N . LEU A 1 305 ? 5.980 -9.128 -11.549 1.00 95.69 305 LEU A N 1
ATOM 2381 C CA . LEU A 1 305 ? 6.706 -10.305 -11.067 1.00 95.69 305 LEU A CA 1
ATOM 2382 C C . LEU A 1 305 ? 7.567 -11.002 -12.127 1.00 95.69 305 LEU A C 1
ATOM 2384 O O . LEU A 1 305 ? 8.288 -11.940 -11.797 1.00 95.69 305 LEU A O 1
ATOM 2388 N N . LYS A 1 306 ? 7.504 -10.588 -13.397 1.00 91.31 306 LYS A N 1
ATOM 2389 C CA . LYS A 1 306 ? 8.409 -11.126 -14.421 1.00 91.31 306 LYS A CA 1
ATOM 2390 C C . LYS A 1 306 ? 9.849 -10.706 -14.105 1.00 91.31 306 LYS A C 1
ATOM 2392 O O . LYS A 1 306 ? 10.077 -9.594 -13.627 1.00 91.31 306 LYS A O 1
ATOM 2397 N N . GLU A 1 307 ? 10.828 -11.537 -14.447 1.00 70.00 307 GLU A N 1
ATOM 2398 C CA . GLU A 1 307 ? 12.248 -11.204 -14.265 1.00 70.00 307 GLU A CA 1
ATOM 2399 C C . GLU A 1 307 ? 12.727 -10.164 -15.285 1.00 70.00 307 GLU A C 1
ATOM 2401 O O . GLU A 1 307 ? 12.291 -10.150 -16.446 1.00 70.00 307 GLU A O 1
ATOM 2406 N N . ILE A 1 308 ? 13.564 -9.232 -14.825 1.00 58.91 308 ILE A N 1
ATOM 2407 C CA . ILE A 1 308 ? 14.304 -8.312 -15.691 1.00 58.91 308 ILE A CA 1
ATOM 2408 C C . ILE A 1 308 ? 15.573 -9.067 -16.088 1.00 58.91 308 ILE A C 1
ATOM 2410 O O . ILE A 1 308 ? 16.448 -9.253 -15.244 1.00 58.91 308 ILE A O 1
ATOM 2414 N N . ASN A 1 309 ? 15.608 -9.562 -17.327 1.00 46.19 309 ASN A N 1
ATOM 2415 C CA . ASN A 1 309 ? 16.795 -10.196 -17.908 1.00 46.19 309 ASN A CA 1
ATOM 2416 C C . ASN A 1 309 ? 17.912 -9.175 -18.125 1.00 46.19 309 ASN A C 1
ATOM 2418 O O . ASN A 1 309 ? 17.581 -8.050 -18.571 1.00 46.19 309 ASN A O 1
#

Sequence (309 aa):
MRENLHFGAAKAVLFSVISCFFVLLSTLPSLGNSELRQWKLASNETFEGEIVNVNEGKNTVTLRINGKGEREHPISDFSASDRAWILEWIETGEELEELVKKLGGKIEHFEGQGAQFKTGFHVYHPSGEIEPGAKRPVMFLFDPSGQPLRYLMRHVEAGEAVKMTLITFDYFRNKQTIEDSKIRFSDVLPCVKKAVPHDDGRMYLGGTSGGAMRAFFLAMDIPEKWAGIYANGGNLGGINIDDRTLPRNMRIALVNGDKDFANSYVDSVSAAFQKHGAIVSVMAFEGAHQTPPSSAQTKAFKWLLKEIN